Protein AF-A0A2B8A4L7-F1 (afdb_monomer_lite)

Secondary structure (DSSP, 8-state):
---HHHHHHHHHHHHHHHTTTSTT-S------SS---S----S---EEEE-S---SS-THHHHHHHHHHTS-SSSSSS----EEEE-HHHHHHHHHGGGGT--------STTS------------S-TT--HHHH--PPP-PPPS-------GGG--GGG--PPPPPP-PPPTTT---EEEEPTTS-EEEEE--

Foldseek 3Di:
DDDPVNVVVVVVVLVLQLCCQPPPRPDDDDDDPDAPPPDRQAQPAQEDEAADQPPDPPLPRVCVVVVSPPHDPDPDPDDGHRHYHYDPNVVVSVVVCVVVVDDDDDADDDPPGDPPPPPPDDDDPPDPVDDVVVVDDDDDDDDDPDDDDPPPPVPDDPVPDPDDDDDDDDDDQVRFDWDFDADPVGHTDDIDTD

Structure (mmCIF, N/CA/C/O backbone):
data_AF-A0A2B8A4L7-F1
#
_entry.id   AF-A0A2B8A4L7-F1
#
loop_
_atom_site.group_PDB
_atom_site.id
_atom_site.type_symbol
_atom_site.label_atom_id
_atom_site.label_alt_id
_atom_site.label_comp_id
_atom_site.label_asym_id
_atom_site.label_entity_id
_atom_site.label_seq_id
_atom_site.pdbx_PDB_ins_code
_atom_site.Cartn_x
_atom_site.Cartn_y
_atom_site.Cartn_z
_atom_site.occupancy
_atom_site.B_iso_or_equiv
_atom_site.auth_seq_id
_atom_site.auth_comp_id
_atom_site.auth_asym_id
_atom_site.auth_atom_id
_atom_site.pdbx_PDB_model_num
ATOM 1 N N . ALA A 1 1 ? -29.239 -0.470 19.148 1.00 40.22 1 ALA A N 1
ATOM 2 C CA . ALA A 1 1 ? -30.192 -0.912 18.114 1.00 40.22 1 ALA A CA 1
ATOM 3 C C . ALA A 1 1 ? -29.418 -1.764 17.119 1.00 40.22 1 ALA A C 1
ATOM 5 O O . ALA A 1 1 ? -28.466 -1.252 16.556 1.00 40.22 1 ALA A O 1
ATOM 6 N N . SER A 1 2 ? -29.715 -3.057 17.000 1.00 49.56 2 SER A N 1
ATOM 7 C CA . SER A 1 2 ? -29.093 -3.933 15.997 1.00 49.56 2 SER A CA 1
ATOM 8 C C . SER A 1 2 ? -30.228 -4.665 15.303 1.00 49.56 2 SER A C 1
ATOM 10 O O . SER A 1 2 ? -30.848 -5.560 15.878 1.00 49.56 2 SER A O 1
ATOM 12 N N . SER A 1 3 ? -30.581 -4.190 14.113 1.00 55.88 3 SER A N 1
ATOM 13 C CA . SER A 1 3 ? -31.493 -4.905 13.234 1.00 55.88 3 SER A CA 1
ATOM 14 C C . SER A 1 3 ? -30.739 -6.090 12.617 1.00 55.88 3 SER A C 1
ATOM 16 O O . SER A 1 3 ? -29.520 -6.044 12.452 1.00 55.88 3 SER A O 1
ATOM 18 N N . LYS A 1 4 ? -31.443 -7.172 12.253 1.00 61.00 4 LYS A N 1
ATOM 19 C CA . LYS A 1 4 ? -30.847 -8.315 11.524 1.00 61.00 4 LYS A CA 1
ATOM 20 C C . LYS A 1 4 ? -30.087 -7.881 10.261 1.00 61.00 4 LYS A C 1
ATOM 22 O O . LYS A 1 4 ? -29.104 -8.518 9.903 1.00 61.00 4 LYS A O 1
ATOM 27 N N . LYS A 1 5 ? -30.531 -6.785 9.640 1.00 59.59 5 LYS A N 1
ATOM 28 C CA . LYS A 1 5 ? -29.972 -6.214 8.414 1.00 59.59 5 LYS A CA 1
ATOM 29 C C . LYS A 1 5 ? -28.562 -5.656 8.630 1.00 59.59 5 LYS A C 1
ATOM 31 O O . LYS A 1 5 ? -27.667 -5.945 7.847 1.00 59.59 5 LYS A O 1
ATOM 36 N N . ASP A 1 6 ? -28.335 -5.001 9.769 1.00 74.38 6 ASP A N 1
ATOM 37 C CA . ASP A 1 6 ? -27.014 -4.479 10.145 1.00 74.38 6 ASP A CA 1
ATOM 38 C C . ASP A 1 6 ? -25.990 -5.611 10.334 1.00 74.38 6 ASP A C 1
ATOM 40 O O . ASP A 1 6 ? -24.797 -5.428 10.105 1.00 74.38 6 ASP A O 1
ATOM 44 N N . LYS A 1 7 ? -26.447 -6.801 10.752 1.00 76.00 7 LYS A N 1
ATOM 45 C CA . LYS A 1 7 ? -25.577 -7.964 10.962 1.00 76.00 7 LYS A CA 1
ATOM 46 C C . LYS A 1 7 ? -25.159 -8.624 9.645 1.00 76.00 7 LYS A C 1
ATOM 48 O O . LYS A 1 7 ? -23.991 -8.974 9.506 1.00 76.00 7 LYS A O 1
ATOM 53 N N . GLU A 1 8 ? -26.077 -8.761 8.690 1.00 79.69 8 GLU A N 1
ATOM 54 C CA . GLU A 1 8 ? -25.760 -9.276 7.348 1.00 79.69 8 GLU A CA 1
ATOM 55 C C . GLU A 1 8 ? -24.823 -8.329 6.589 1.00 79.69 8 GLU A C 1
ATOM 57 O O . GLU A 1 8 ? -23.845 -8.778 5.995 1.00 79.69 8 GLU A O 1
ATOM 62 N N . GLU A 1 9 ? -25.059 -7.016 6.673 1.00 81.00 9 GLU A N 1
ATOM 63 C CA . GLU A 1 9 ? -24.168 -6.008 6.087 1.00 81.00 9 GLU A CA 1
ATOM 64 C C . GLU A 1 9 ? -22.776 -6.036 6.736 1.00 81.00 9 GLU A C 1
ATOM 66 O O . GLU A 1 9 ? -21.764 -5.992 6.037 1.00 81.00 9 GLU A O 1
ATOM 71 N N . LEU A 1 10 ? -22.696 -6.195 8.063 1.00 77.75 10 LEU A N 1
ATOM 72 C CA . LEU A 1 10 ? -21.425 -6.365 8.773 1.00 77.75 10 LEU A CA 1
ATOM 73 C C . LEU A 1 10 ? -20.673 -7.632 8.353 1.00 77.75 10 LEU A C 1
ATOM 75 O O . LEU A 1 10 ? -19.451 -7.595 8.219 1.00 77.75 10 LEU A O 1
ATOM 79 N N . GLU A 1 11 ? -21.365 -8.754 8.161 1.00 79.06 11 GLU A N 1
ATOM 80 C CA . GLU A 1 11 ? -20.745 -9.998 7.693 1.00 79.06 11 GLU A CA 1
ATOM 81 C C . GLU A 1 11 ? -20.261 -9.885 6.241 1.00 79.06 11 GLU A C 1
ATOM 83 O O . GLU A 1 11 ? -19.165 -10.353 5.927 1.00 79.06 11 GLU A O 1
ATOM 88 N N . ALA A 1 12 ? -21.024 -9.216 5.373 1.00 82.25 12 ALA A N 1
ATOM 89 C CA . ALA A 1 12 ? -20.615 -8.940 3.999 1.00 82.25 12 ALA A CA 1
ATOM 90 C C . ALA A 1 12 ? -19.384 -8.022 3.946 1.00 82.25 12 ALA A C 1
ATOM 92 O O . ALA A 1 12 ? -18.432 -8.322 3.229 1.00 82.25 12 ALA A O 1
ATOM 93 N N . LEU A 1 13 ? -19.366 -6.952 4.748 1.00 80.81 13 LEU A N 1
ATOM 94 C CA . LEU A 1 13 ? -18.222 -6.047 4.850 1.00 80.81 13 LEU A CA 1
ATOM 95 C C . LEU A 1 13 ? -16.985 -6.757 5.396 1.00 80.81 13 LEU A C 1
ATOM 97 O O . LEU A 1 13 ? -15.904 -6.531 4.876 1.00 80.81 13 LEU A O 1
ATOM 101 N N . ARG A 1 14 ? -17.123 -7.650 6.384 1.00 77.69 14 ARG A N 1
ATOM 102 C CA . ARG A 1 14 ? -15.997 -8.459 6.884 1.00 77.69 14 ARG A CA 1
ATOM 103 C C . ARG A 1 14 ? -15.416 -9.360 5.802 1.00 77.69 14 ARG A C 1
ATOM 105 O O . ARG A 1 14 ? -14.210 -9.350 5.615 1.00 77.69 14 ARG A O 1
ATOM 112 N N . LYS A 1 15 ? -16.262 -10.069 5.047 1.00 80.62 15 LYS A N 1
ATOM 113 C CA . LYS A 1 15 ? -15.806 -10.914 3.931 1.00 80.62 15 LYS A CA 1
ATOM 114 C C . LYS A 1 15 ? -15.126 -10.103 2.833 1.00 80.62 15 LYS A C 1
ATOM 116 O O . LYS A 1 15 ? -14.033 -10.451 2.415 1.00 80.62 15 LYS A O 1
ATOM 121 N N . ALA A 1 16 ? -15.756 -9.015 2.393 1.00 81.88 16 ALA A N 1
ATOM 122 C CA . ALA A 1 16 ? -15.199 -8.127 1.372 1.00 81.88 16 ALA A CA 1
ATOM 123 C C . ALA A 1 16 ? -13.838 -7.575 1.788 1.00 81.88 16 ALA A C 1
ATOM 125 O O . ALA A 1 16 ? -12.943 -7.374 0.972 1.00 81.88 16 ALA A O 1
ATOM 126 N N . ALA A 1 17 ? -13.711 -7.329 3.081 1.00 77.94 17 ALA A N 1
ATOM 127 C CA . ALA A 1 17 ? -12.494 -6.868 3.650 1.00 77.94 17 ALA A CA 1
ATOM 128 C C . ALA A 1 17 ? -11.458 -8.046 3.644 1.00 77.94 17 ALA A C 1
ATOM 130 O O . ALA A 1 17 ? -10.383 -7.896 3.072 1.00 77.94 17 ALA A O 1
ATOM 131 N N . ASP A 1 18 ? -11.754 -9.232 4.184 1.00 78.62 18 ASP A N 1
ATOM 132 C CA . ASP A 1 18 ? -10.789 -10.353 4.225 1.00 78.62 18 ASP A CA 1
ATOM 133 C C . ASP A 1 18 ? -10.300 -10.770 2.819 1.00 78.62 18 ASP A C 1
ATOM 135 O O . ASP A 1 18 ? -9.195 -11.281 2.643 1.00 78.62 18 ASP A O 1
ATOM 139 N N . GLU A 1 19 ? -11.121 -10.537 1.795 1.00 81.62 19 GLU A N 1
ATOM 140 C CA . GLU A 1 19 ? -10.817 -10.826 0.394 1.00 81.62 19 GLU A CA 1
ATOM 141 C C . GLU A 1 19 ? -10.134 -9.676 -0.360 1.00 81.62 19 GLU A C 1
ATOM 143 O O . GLU A 1 19 ? -9.866 -9.818 -1.553 1.00 81.62 19 GLU A O 1
ATOM 148 N N . ILE A 1 20 ? -9.815 -8.558 0.301 1.00 82.12 20 ILE A N 1
ATOM 149 C CA . ILE A 1 20 ? -9.301 -7.354 -0.368 1.00 82.12 20 ILE A CA 1
ATOM 150 C C . ILE A 1 20 ? -7.958 -7.571 -1.078 1.00 82.12 20 ILE A C 1
ATOM 152 O O . ILE A 1 20 ? -7.679 -6.902 -2.068 1.00 82.12 20 ILE A O 1
ATOM 156 N N . ASP A 1 21 ? -7.157 -8.527 -0.603 1.00 76.12 21 ASP A N 1
ATOM 157 C CA . ASP A 1 21 ? -5.869 -8.899 -1.198 1.00 76.12 21 ASP A CA 1
ATOM 158 C C . ASP A 1 21 ? -6.016 -9.691 -2.512 1.00 76.12 21 ASP A C 1
ATOM 160 O O . ASP A 1 21 ? -5.028 -9.902 -3.214 1.00 76.12 21 ASP A O 1
ATOM 164 N N . LYS A 1 22 ? -7.220 -10.170 -2.854 1.00 81.25 22 LYS A N 1
ATOM 165 C CA . LYS A 1 22 ? -7.447 -10.951 -4.075 1.00 81.25 22 LYS A CA 1
ATOM 166 C C . LYS A 1 22 ? -7.539 -10.030 -5.294 1.00 81.25 22 LYS A C 1
ATOM 168 O O . LYS A 1 22 ? -8.205 -9.000 -5.249 1.00 81.25 22 LYS A O 1
ATOM 173 N N . ASP A 1 23 ? -6.997 -10.476 -6.429 1.00 76.56 23 ASP A N 1
ATOM 174 C CA . ASP A 1 23 ? -6.975 -9.710 -7.692 1.00 76.56 23 ASP A CA 1
ATOM 175 C C . ASP A 1 23 ? -8.361 -9.263 -8.197 1.00 76.56 23 ASP A C 1
ATOM 177 O O . ASP A 1 23 ? -8.469 -8.314 -8.971 1.00 76.56 23 ASP A O 1
ATOM 181 N N . HIS A 1 24 ? -9.434 -9.940 -7.776 1.00 79.44 24 HIS A N 1
ATOM 182 C CA . HIS A 1 24 ? -10.809 -9.623 -8.169 1.00 79.44 24 HIS A CA 1
ATOM 183 C C . HIS A 1 24 ? -11.536 -8.674 -7.205 1.00 79.44 24 HIS A C 1
ATOM 185 O O . HIS A 1 24 ? -12.711 -8.374 -7.428 1.00 79.44 24 HIS A O 1
ATOM 191 N N . SER A 1 25 ? -10.887 -8.221 -6.128 1.00 81.19 25 SER A N 1
ATOM 192 C CA . SER A 1 25 ? -11.504 -7.292 -5.183 1.00 81.19 25 SER A CA 1
ATOM 193 C C . SER A 1 25 ? -11.738 -5.924 -5.843 1.00 81.19 25 SER A C 1
ATOM 195 O O . SER A 1 25 ? -10.802 -5.322 -6.377 1.00 81.19 25 SER A O 1
ATOM 197 N N . PRO A 1 26 ? -12.963 -5.367 -5.783 1.00 84.50 26 PRO A N 1
ATOM 198 C CA . PRO A 1 26 ? -13.225 -4.010 -6.255 1.00 84.50 26 PRO A CA 1
ATOM 199 C C . PRO A 1 26 ? -12.719 -2.938 -5.273 1.00 84.50 26 PRO A C 1
ATOM 201 O O . PRO A 1 26 ? -12.671 -1.754 -5.618 1.00 84.50 26 PRO A O 1
ATOM 204 N N . TYR A 1 27 ? -12.359 -3.325 -4.046 1.00 84.00 27 TYR A N 1
ATOM 205 C CA . TYR A 1 27 ? -11.973 -2.412 -2.977 1.00 84.00 27 TYR A CA 1
ATOM 206 C C . TYR A 1 27 ? -10.454 -2.247 -2.919 1.00 84.00 27 TYR A C 1
ATOM 208 O O . TYR A 1 27 ? -9.715 -3.224 -2.918 1.00 84.00 27 TYR A O 1
ATOM 216 N N . LYS A 1 28 ? -9.993 -0.992 -2.843 1.00 81.94 28 LYS A N 1
ATOM 217 C CA . LYS A 1 28 ? -8.560 -0.631 -2.784 1.00 81.94 28 LYS A CA 1
ATOM 218 C C . LYS A 1 28 ? -8.163 0.123 -1.518 1.00 81.94 28 LYS A C 1
ATOM 220 O O . LYS A 1 28 ? -6.983 0.333 -1.269 1.00 81.94 28 LYS A O 1
ATOM 225 N N . ALA A 1 29 ? -9.145 0.589 -0.754 1.00 82.75 29 ALA A N 1
ATOM 226 C CA . ALA A 1 29 ? -8.930 1.390 0.438 1.00 82.75 29 ALA A CA 1
ATOM 227 C C . ALA A 1 29 ? -9.910 0.961 1.526 1.00 82.75 29 ALA A C 1
ATOM 229 O O . ALA A 1 29 ? -11.095 0.759 1.258 1.00 82.75 29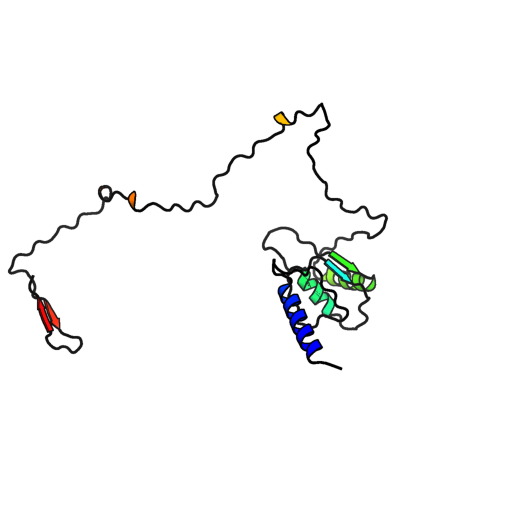 ALA A O 1
ATOM 230 N N . VAL A 1 30 ? -9.409 0.865 2.755 1.00 80.19 30 VAL A N 1
ATOM 231 C CA . VAL A 1 30 ? -10.208 0.581 3.947 1.00 80.19 30 VAL A CA 1
ATOM 232 C C . VAL A 1 30 ? -10.156 1.801 4.849 1.00 80.19 30 VAL A C 1
ATOM 234 O O . VAL A 1 30 ? -9.081 2.261 5.228 1.00 80.19 30 VAL A O 1
ATOM 237 N N . VAL A 1 31 ? -11.328 2.327 5.197 1.00 80.69 31 VAL A N 1
ATOM 238 C CA . VAL A 1 31 ? -11.459 3.438 6.141 1.00 80.69 31 VAL A CA 1
ATOM 239 C C . VAL A 1 31 ? -12.083 2.893 7.412 1.00 80.69 31 VAL A C 1
ATOM 241 O O . VAL A 1 31 ? -13.244 2.494 7.416 1.00 80.69 31 VAL A O 1
ATOM 244 N N . SER A 1 32 ? -11.313 2.887 8.498 1.00 71.12 32 SER A N 1
ATOM 245 C CA . SER A 1 32 ? -11.790 2.432 9.803 1.00 71.12 32 SER A CA 1
ATOM 246 C C . SER A 1 32 ? -11.774 3.586 10.800 1.00 71.12 32 SER A C 1
ATOM 248 O O . SER A 1 32 ? -10.720 4.136 11.109 1.00 71.12 32 SER A O 1
ATOM 250 N N . VAL A 1 33 ? -12.954 3.968 11.300 1.00 63.19 33 VAL A N 1
ATOM 251 C CA . VAL A 1 33 ? -13.134 5.074 12.271 1.00 63.19 33 VAL A CA 1
ATOM 252 C C . VAL A 1 33 ? -12.885 4.610 13.715 1.00 63.19 33 VAL A C 1
ATOM 254 O O . VAL A 1 33 ? -12.655 5.417 14.615 1.00 63.19 33 VAL A O 1
ATOM 257 N N . LEU A 1 34 ? -12.882 3.296 13.937 1.00 57.62 34 LEU A N 1
ATOM 258 C CA . LEU A 1 34 ? -12.528 2.637 15.189 1.00 57.62 34 LEU A CA 1
ATOM 259 C C . LEU A 1 34 ? -11.542 1.510 14.884 1.00 57.62 34 LEU A C 1
ATOM 261 O O . LEU A 1 34 ? -11.553 0.953 13.789 1.00 57.62 34 LEU A O 1
ATOM 265 N N . MET A 1 35 ? -10.667 1.220 15.844 1.00 53.66 35 MET A N 1
ATOM 266 C CA . MET A 1 35 ? -9.593 0.230 15.736 1.00 53.66 35 MET A CA 1
ATOM 267 C C . MET A 1 35 ? -10.082 -1.063 15.073 1.00 53.66 35 MET A C 1
ATOM 269 O O . MET A 1 35 ? -11.034 -1.679 15.560 1.00 53.66 35 MET A O 1
ATOM 273 N N . LEU A 1 36 ? -9.412 -1.486 13.996 1.00 54.31 36 LEU A N 1
ATOM 274 C CA . LEU A 1 36 ? -9.523 -2.854 13.497 1.00 54.31 36 LEU A CA 1
ATOM 275 C C . LEU A 1 36 ? -8.991 -3.757 14.615 1.00 54.31 36 LEU A C 1
ATOM 277 O O . LEU A 1 36 ? -7.784 -3.865 14.820 1.00 54.31 36 LEU A O 1
ATOM 281 N N . ARG A 1 37 ? -9.897 -4.311 15.427 1.00 50.69 37 ARG A N 1
ATOM 282 C CA . ARG A 1 37 ? -9.535 -5.300 16.447 1.00 50.69 37 ARG A CA 1
ATOM 283 C C . ARG A 1 37 ? -8.993 -6.549 15.747 1.00 50.69 37 ARG A C 1
ATOM 285 O O . ARG A 1 37 ? -9.334 -6.797 14.592 1.00 50.69 37 ARG A O 1
ATOM 292 N N . GLU A 1 38 ? -8.130 -7.280 16.451 1.00 49.25 38 GLU A N 1
ATOM 293 C CA . GLU A 1 38 ? -7.439 -8.494 15.993 1.00 49.25 38 GLU A CA 1
ATOM 294 C C . GLU A 1 38 ? -8.305 -9.351 15.055 1.00 49.25 38 GLU A C 1
ATOM 296 O O . GLU A 1 38 ? -9.377 -9.817 15.439 1.00 49.25 38 GLU A O 1
ATOM 301 N N . GLY A 1 39 ? -7.851 -9.521 13.809 1.00 52.62 39 GLY A N 1
ATOM 302 C CA . GLY A 1 39 ? -8.538 -10.342 12.804 1.00 52.62 39 GLY A CA 1
ATOM 303 C C . GLY A 1 39 ? -8.327 -9.913 11.351 1.00 52.62 39 GLY A C 1
ATOM 304 O O . GLY A 1 39 ? -8.582 -10.698 10.453 1.00 52.62 39 GLY A O 1
ATOM 305 N N . TRP A 1 40 ? -7.824 -8.701 11.113 1.00 67.31 40 TRP A N 1
ATOM 306 C CA . TRP A 1 40 ? -7.626 -8.152 9.768 1.00 67.31 40 TRP A CA 1
ATOM 307 C C . TRP A 1 40 ? -6.258 -8.502 9.159 1.00 67.31 40 TRP A C 1
ATOM 309 O O . TRP A 1 40 ? -5.336 -7.697 9.260 1.00 67.31 40 TRP A O 1
ATOM 319 N N . ASP A 1 41 ? -6.077 -9.687 8.566 1.00 66.50 41 ASP A N 1
ATOM 320 C CA . ASP A 1 41 ? -4.773 -10.135 8.038 1.00 66.50 41 ASP A CA 1
ATOM 321 C C . ASP A 1 41 ? -4.599 -9.948 6.530 1.00 66.50 41 ASP A C 1
ATOM 323 O O . ASP A 1 41 ? -4.755 -10.885 5.755 1.00 66.50 41 ASP A O 1
ATOM 327 N N . VAL A 1 42 ? -4.211 -8.734 6.136 1.00 70.06 42 VAL A N 1
ATOM 328 C CA . VAL A 1 42 ? -3.857 -8.394 4.750 1.00 70.06 42 VAL A CA 1
ATOM 329 C C . VAL A 1 42 ? -2.360 -8.141 4.610 1.00 70.06 42 VAL A C 1
ATOM 331 O O . VAL A 1 42 ? -1.718 -7.602 5.516 1.00 70.06 42 VAL A O 1
ATOM 334 N N . ARG A 1 43 ? -1.795 -8.553 3.477 1.00 68.75 43 ARG A N 1
ATOM 335 C CA . ARG A 1 43 ? -0.373 -8.404 3.137 1.00 68.75 43 ARG A CA 1
ATOM 336 C C . ARG A 1 43 ? -0.116 -7.180 2.260 1.00 68.75 43 ARG A C 1
ATOM 338 O O . ARG A 1 43 ? 0.995 -6.669 2.266 1.00 68.75 43 ARG A O 1
ATOM 345 N N . ASN A 1 44 ? -1.119 -6.694 1.526 1.00 74.38 44 ASN A N 1
ATOM 346 C CA . ASN A 1 44 ? -0.959 -5.630 0.534 1.00 74.38 44 ASN A CA 1
ATOM 347 C C . ASN A 1 44 ? -1.301 -4.237 1.097 1.00 74.38 44 ASN A C 1
ATOM 349 O O . ASN A 1 44 ? -2.200 -3.547 0.614 1.00 74.38 44 ASN A O 1
ATOM 353 N N . VAL A 1 45 ? -0.598 -3.810 2.151 1.00 77.69 45 VAL A N 1
ATOM 354 C CA . VAL A 1 45 ? -0.748 -2.445 2.687 1.00 77.69 45 VAL A CA 1
ATOM 355 C C . VAL A 1 45 ? 0.430 -1.596 2.239 1.00 77.69 45 VAL A C 1
ATOM 357 O O . VAL A 1 45 ? 1.544 -1.762 2.718 1.00 77.69 45 VAL A O 1
ATOM 360 N N . THR A 1 46 ? 0.170 -0.651 1.338 1.00 82.25 46 THR A N 1
ATOM 361 C CA . THR A 1 46 ? 1.197 0.235 0.760 1.00 82.25 46 THR A CA 1
ATOM 362 C C . THR A 1 46 ? 1.219 1.626 1.388 1.00 82.25 46 THR A C 1
ATOM 364 O O . THR A 1 46 ? 2.269 2.269 1.439 1.00 82.25 46 THR A O 1
ATOM 367 N N . ALA A 1 47 ? 0.074 2.095 1.890 1.00 84.19 47 ALA A N 1
ATOM 368 C CA . ALA A 1 47 ? -0.065 3.408 2.502 1.00 84.19 47 ALA A CA 1
ATOM 369 C C . ALA A 1 47 ? -0.950 3.356 3.753 1.00 84.19 47 ALA A C 1
ATOM 371 O O . ALA A 1 47 ? -2.048 2.801 3.727 1.00 84.19 47 ALA A O 1
ATOM 372 N N . ILE A 1 48 ? -0.489 3.981 4.837 1.00 82.56 48 ILE A N 1
ATOM 373 C CA . ILE A 1 48 ? -1.237 4.144 6.088 1.00 82.56 48 ILE A CA 1
ATOM 374 C C . ILE A 1 48 ? -1.442 5.635 6.330 1.00 82.56 48 ILE A C 1
ATOM 376 O O . ILE A 1 48 ? -0.477 6.396 6.409 1.00 82.56 48 ILE A O 1
ATOM 380 N N . VAL A 1 49 ? -2.705 6.045 6.475 1.00 82.88 49 VAL A N 1
ATOM 381 C CA . VAL A 1 49 ? -3.078 7.444 6.715 1.00 82.88 49 VAL A CA 1
ATOM 382 C C . VAL A 1 49 ? -3.730 7.590 8.091 1.00 82.88 49 VAL A C 1
ATOM 384 O O . VAL A 1 49 ? -4.902 7.275 8.290 1.00 82.88 49 VAL A O 1
ATOM 387 N N . GLY A 1 50 ? -2.966 8.099 9.052 1.00 78.56 50 GLY A N 1
ATOM 388 C CA . GLY A 1 50 ? -3.424 8.461 10.389 1.00 78.56 50 GLY A CA 1
ATOM 389 C C . GLY A 1 50 ? -4.121 9.822 10.396 1.00 78.56 50 GLY A C 1
ATOM 390 O O . GLY A 1 50 ? -3.496 10.841 10.680 1.00 78.56 50 GLY A O 1
ATOM 391 N N . LEU A 1 51 ? -5.426 9.845 10.103 1.00 74.94 51 LEU A N 1
ATOM 392 C CA . LEU A 1 51 ? -6.229 11.081 10.058 1.00 74.94 51 LEU A CA 1
ATOM 393 C C . LEU A 1 51 ? -6.581 11.660 11.440 1.00 74.94 51 LEU A C 1
ATOM 395 O O . LEU A 1 51 ? -6.972 12.822 11.538 1.00 74.94 51 LEU A O 1
ATOM 399 N N . ARG A 1 52 ? -6.474 10.869 12.512 1.00 68.19 52 ARG A N 1
ATOM 400 C CA . ARG A 1 52 ? -6.780 11.293 13.884 1.00 68.19 52 ARG A CA 1
ATOM 401 C C . ARG A 1 52 ? -5.627 10.902 14.812 1.00 68.19 52 ARG A C 1
ATOM 403 O O . ARG A 1 52 ? -5.140 9.779 14.692 1.00 68.19 52 ARG A O 1
ATOM 410 N N . PRO A 1 53 ? -5.215 11.772 15.755 1.00 59.53 53 PRO A N 1
ATOM 411 C CA . PRO A 1 53 ? -4.284 11.368 16.801 1.00 59.53 53 PRO A CA 1
ATOM 412 C C . PRO A 1 53 ? -4.897 10.223 17.618 1.00 59.53 53 PRO A C 1
ATOM 414 O O . PRO A 1 53 ? -6.049 10.303 18.053 1.00 59.53 53 PRO A O 1
ATOM 417 N N . PHE A 1 54 ? -4.142 9.140 17.799 1.00 60.12 54 PHE A N 1
ATOM 418 C CA . PHE A 1 54 ? -4.552 8.010 18.626 1.00 60.12 54 PHE A CA 1
ATOM 419 C C . PHE A 1 54 ? -4.623 8.472 20.088 1.00 60.12 54 PHE A C 1
ATOM 421 O O . PHE A 1 54 ? -3.612 8.559 20.768 1.00 60.12 54 PHE A O 1
ATOM 428 N N . GLY A 1 55 ? -5.821 8.823 20.559 1.00 52.53 55 GLY A N 1
ATOM 429 C CA . GLY A 1 55 ? -6.054 9.281 21.935 1.00 52.53 55 GLY A CA 1
ATOM 430 C C . GLY A 1 55 ? -6.276 8.156 22.950 1.00 52.53 55 GLY A C 1
ATOM 431 O O . GLY A 1 55 ? -6.664 8.434 24.076 1.00 52.53 55 GLY A O 1
ATOM 432 N N . ALA A 1 56 ? -6.110 6.894 22.548 1.00 50.38 56 ALA A N 1
ATOM 433 C CA . ALA A 1 56 ? -6.280 5.741 23.424 1.00 50.38 56 ALA A CA 1
ATOM 434 C C . ALA A 1 56 ? -4.905 5.221 23.860 1.00 50.38 56 ALA A C 1
ATOM 436 O O . ALA A 1 56 ? -4.053 4.981 23.007 1.00 50.38 56 ALA A O 1
ATOM 437 N N . ASP A 1 57 ? -4.724 4.983 25.163 1.00 49.22 57 ASP A N 1
ATOM 438 C CA . ASP A 1 57 ? -3.490 4.507 25.826 1.00 49.22 57 ASP A CA 1
ATOM 439 C C . ASP A 1 57 ? -2.927 3.164 25.302 1.00 49.22 57 ASP A C 1
ATOM 441 O O . ASP A 1 57 ? -1.911 2.654 25.777 1.00 49.22 57 ASP A O 1
ATOM 445 N N . SER A 1 58 ? -3.572 2.555 24.310 1.00 50.28 58 SER A N 1
ATOM 446 C CA . SER A 1 58 ? -3.187 1.283 23.716 1.00 50.28 58 SER A CA 1
ATOM 447 C C . SER A 1 58 ? -2.112 1.472 22.635 1.00 50.28 58 SER A C 1
ATOM 449 O O . SER A 1 58 ? -2.408 1.553 21.441 1.00 50.28 58 SER A O 1
ATOM 451 N N . LYS A 1 59 ? -0.845 1.491 23.058 1.00 53.31 59 LYS A N 1
ATOM 452 C CA . LYS A 1 59 ? 0.350 1.576 22.191 1.00 53.31 59 LYS A CA 1
ATOM 453 C C . LYS A 1 59 ? 0.583 0.356 21.277 1.00 53.31 59 LYS A C 1
ATOM 455 O O . LYS A 1 59 ? 1.411 0.430 20.384 1.00 53.31 59 LYS A O 1
ATOM 460 N N . ILE A 1 60 ? -0.148 -0.745 21.472 1.00 53.06 60 ILE A N 1
ATOM 461 C CA . ILE A 1 60 ? 0.106 -2.050 20.819 1.00 53.06 60 ILE A CA 1
ATOM 462 C C . ILE A 1 60 ? -0.515 -2.149 19.405 1.00 53.06 60 ILE A C 1
ATOM 464 O O . ILE A 1 60 ? -0.096 -2.946 18.573 1.00 53.06 60 ILE A O 1
ATOM 468 N N . LEU A 1 61 ? -1.521 -1.331 19.086 1.00 58.34 61 LEU A N 1
ATOM 469 C CA . LEU A 1 61 ? -2.302 -1.459 17.841 1.00 58.34 61 LEU A CA 1
ATOM 470 C C . LEU A 1 61 ? -1.691 -0.817 16.582 1.00 58.34 61 LEU A C 1
ATOM 472 O O . LEU A 1 61 ? -1.876 -1.373 15.493 1.00 58.34 61 LEU A O 1
ATOM 476 N N . PRO A 1 62 ? -0.990 0.330 16.658 1.00 63.09 62 PRO A N 1
ATOM 477 C CA . PRO A 1 62 ? -0.401 0.910 15.459 1.00 63.09 62 PRO A CA 1
ATOM 478 C C . PRO A 1 62 ? 0.799 0.088 14.968 1.00 63.09 62 PRO A C 1
ATOM 480 O O . PRO A 1 62 ? 0.958 -0.066 13.761 1.00 63.09 62 PRO A O 1
ATOM 483 N N . GLU A 1 63 ? 1.553 -0.538 15.877 1.00 70.81 63 GLU A N 1
ATOM 484 C CA . GLU A 1 63 ? 2.610 -1.507 15.552 1.00 70.81 63 GLU A CA 1
ATOM 485 C C . GLU A 1 63 ? 2.056 -2.690 14.748 1.00 70.81 63 GLU A C 1
ATOM 487 O O . GLU A 1 63 ? 2.573 -3.013 13.684 1.00 70.81 63 GLU A O 1
ATOM 492 N N . GLN A 1 64 ? 0.923 -3.259 15.170 1.00 70.06 64 GLN A N 1
ATOM 493 C CA . GLN A 1 64 ? 0.243 -4.327 14.425 1.00 70.06 64 GLN A CA 1
ATOM 494 C C . GLN A 1 64 ? -0.221 -3.877 13.033 1.00 70.06 64 GLN A C 1
ATOM 496 O O . GLN A 1 64 ? -0.211 -4.661 12.087 1.00 70.06 64 GLN A O 1
ATOM 501 N N . THR A 1 65 ? -0.625 -2.615 12.881 1.00 67.00 65 THR A N 1
ATOM 502 C CA . THR A 1 65 ? -1.057 -2.072 11.582 1.00 67.00 65 THR A CA 1
ATOM 503 C C . THR A 1 65 ? 0.138 -1.857 10.650 1.00 67.00 65 THR A C 1
ATOM 505 O O . THR A 1 65 ? 0.066 -2.186 9.468 1.00 67.00 65 THR A O 1
ATOM 508 N N . ILE A 1 66 ? 1.256 -1.366 11.187 1.00 73.69 66 ILE A N 1
ATOM 509 C CA . ILE A 1 66 ? 2.512 -1.176 10.452 1.00 73.69 66 ILE A CA 1
ATOM 510 C C . ILE A 1 66 ? 3.124 -2.531 10.082 1.00 73.69 66 ILE A C 1
ATOM 512 O O . ILE A 1 66 ? 3.499 -2.738 8.932 1.00 73.69 66 ILE A O 1
ATOM 516 N N . GLY A 1 67 ? 3.137 -3.491 11.008 1.00 73.50 67 GLY A N 1
ATOM 517 C CA . GLY A 1 67 ? 3.646 -4.845 10.790 1.00 73.50 67 GLY A CA 1
ATOM 518 C C . GLY A 1 67 ? 2.920 -5.606 9.676 1.00 73.50 67 GLY A C 1
ATOM 519 O O . GLY A 1 67 ? 3.521 -6.468 9.042 1.00 73.50 67 GLY A O 1
ATOM 520 N N . ARG A 1 68 ? 1.660 -5.263 9.373 1.00 74.06 68 ARG A N 1
ATOM 521 C CA . ARG A 1 68 ? 0.941 -5.786 8.196 1.00 74.06 68 ARG A CA 1
ATOM 522 C C . ARG A 1 68 ? 1.482 -5.211 6.887 1.00 74.06 68 ARG A C 1
ATOM 524 O O . ARG A 1 68 ? 1.666 -5.966 5.941 1.00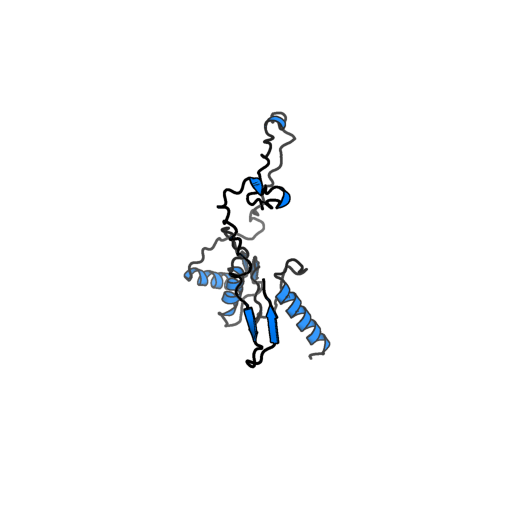 74.06 68 ARG A O 1
ATOM 531 N N . GLY A 1 69 ? 1.798 -3.916 6.854 1.00 72.69 69 GLY A N 1
ATOM 532 C CA . GLY A 1 69 ? 2.383 -3.248 5.684 1.00 72.69 69 GLY A CA 1
ATOM 533 C C . GLY A 1 69 ? 3.883 -3.465 5.484 1.00 72.69 69 GLY A C 1
ATOM 534 O O . GLY A 1 69 ? 4.400 -3.148 4.420 1.00 72.69 69 GLY A O 1
ATOM 535 N N . LEU A 1 70 ? 4.591 -4.010 6.478 1.00 73.88 70 LEU A N 1
ATOM 536 C CA . LEU A 1 70 ? 6.003 -4.399 6.350 1.00 73.88 70 LEU A CA 1
ATOM 537 C C . LEU A 1 70 ? 6.199 -5.818 5.795 1.00 73.88 70 LEU A C 1
ATOM 539 O O . LEU A 1 70 ? 7.329 -6.218 5.506 1.00 73.88 70 LEU A O 1
ATOM 543 N N . ARG A 1 71 ? 5.129 -6.608 5.654 1.00 77.12 71 ARG A N 1
ATOM 544 C CA . ARG A 1 71 ? 5.224 -7.930 5.029 1.00 77.12 71 ARG A CA 1
ATOM 545 C C . ARG A 1 71 ? 5.444 -7.764 3.533 1.00 77.12 71 ARG A C 1
ATOM 547 O O . ARG A 1 71 ? 4.701 -7.040 2.884 1.00 77.12 71 ARG A O 1
ATOM 554 N N . LYS A 1 72 ? 6.417 -8.499 2.991 1.00 73.94 72 LYS A N 1
ATOM 555 C CA . LYS A 1 72 ? 6.671 -8.506 1.549 1.00 73.94 72 LYS A CA 1
ATOM 556 C C . LYS A 1 72 ? 5.431 -8.981 0.792 1.00 73.94 72 LYS A C 1
ATOM 558 O O . LYS A 1 72 ? 4.944 -10.088 1.044 1.00 73.94 72 LYS A O 1
ATOM 563 N N . MET A 1 73 ? 4.959 -8.166 -0.145 1.00 71.81 73 MET A N 1
ATOM 564 C CA . MET A 1 73 ? 3.863 -8.517 -1.049 1.00 71.81 73 MET A CA 1
ATOM 565 C C . MET A 1 73 ? 4.312 -9.563 -2.064 1.00 71.81 73 MET A C 1
ATOM 567 O O . MET A 1 73 ? 3.586 -10.520 -2.338 1.00 71.81 73 MET A O 1
ATOM 571 N N . PHE A 1 74 ? 5.535 -9.421 -2.576 1.00 70.94 74 PHE A N 1
ATOM 572 C CA . PHE A 1 74 ? 6.112 -10.352 -3.534 1.00 70.94 74 PHE A CA 1
ATOM 573 C C . PHE A 1 74 ? 7.392 -10.981 -2.985 1.00 70.94 74 PHE A C 1
ATOM 575 O O . PHE A 1 74 ? 8.200 -10.338 -2.322 1.00 70.94 74 PHE A O 1
ATOM 582 N N . SER A 1 75 ? 7.645 -12.246 -3.326 1.00 72.38 75 SER A N 1
ATOM 583 C CA . SER A 1 75 ? 8.922 -12.917 -3.023 1.00 72.38 75 SER A CA 1
ATOM 584 C C . SER A 1 75 ? 10.095 -12.409 -3.876 1.00 72.38 75 SER A C 1
ATOM 586 O O . SER A 1 75 ? 11.134 -13.061 -3.947 1.00 72.38 75 SER A O 1
ATOM 588 N N . LEU A 1 76 ? 9.922 -11.276 -4.559 1.00 75.50 76 LEU A N 1
ATOM 589 C CA . LEU A 1 76 ? 10.947 -10.645 -5.375 1.00 75.50 76 LEU A CA 1
ATOM 590 C C . LEU A 1 76 ? 11.936 -9.898 -4.478 1.00 75.50 76 LEU A C 1
ATOM 592 O O . LEU A 1 76 ? 11.577 -9.351 -3.434 1.00 75.50 76 LEU A O 1
ATOM 596 N N . ASP A 1 77 ? 13.191 -9.848 -4.911 1.00 75.38 77 ASP A N 1
ATOM 597 C CA . ASP A 1 77 ? 14.250 -9.113 -4.218 1.00 75.38 77 ASP A CA 1
ATOM 598 C C . ASP A 1 77 ? 14.234 -7.625 -4.602 1.00 75.38 77 ASP A C 1
ATOM 600 O O . ASP A 1 77 ? 15.213 -7.060 -5.079 1.00 75.38 77 ASP A O 1
ATOM 604 N N . MET A 1 78 ? 13.061 -7.001 -4.475 1.00 75.88 78 MET A N 1
ATOM 605 C CA . MET A 1 78 ? 12.867 -5.575 -4.721 1.00 75.88 78 MET A CA 1
ATOM 606 C C . MET A 1 78 ? 12.576 -4.864 -3.398 1.00 75.88 78 MET A C 1
ATOM 608 O O . MET A 1 78 ? 11.824 -5.390 -2.574 1.00 75.88 78 MET A O 1
ATOM 612 N N . PRO A 1 79 ? 13.144 -3.666 -3.171 1.00 72.06 79 PRO A N 1
ATOM 613 C CA . PRO A 1 79 ? 12.853 -2.896 -1.972 1.00 72.06 79 PRO A CA 1
ATOM 614 C C . PRO A 1 79 ? 11.415 -2.364 -2.028 1.00 72.06 79 PRO A C 1
ATOM 616 O O . PRO A 1 79 ? 11.099 -1.470 -2.816 1.00 72.06 79 PRO A O 1
ATOM 619 N N . GLU A 1 80 ? 10.546 -2.906 -1.179 1.00 76.12 80 GLU A N 1
ATOM 620 C CA . GLU A 1 80 ? 9.184 -2.409 -0.973 1.00 76.12 80 GLU A CA 1
ATOM 621 C C . GLU A 1 80 ? 9.193 -1.256 0.043 1.00 76.12 80 GLU A C 1
ATOM 623 O O . GLU A 1 80 ? 9.999 -1.230 0.975 1.00 76.12 80 GLU A O 1
ATOM 628 N N . LYS A 1 81 ? 8.318 -0.264 -0.155 1.00 79.81 81 LYS A N 1
ATOM 629 C CA . LYS A 1 81 ? 8.218 0.912 0.718 1.00 79.81 81 LYS A CA 1
ATOM 630 C C . LYS A 1 81 ? 6.796 1.063 1.236 1.00 79.81 81 LYS A C 1
ATOM 632 O O . LYS A 1 81 ? 5.867 1.153 0.439 1.00 79.81 81 LYS A O 1
ATOM 637 N N . LEU A 1 82 ? 6.662 1.173 2.553 1.00 82.12 82 LEU A N 1
ATOM 638 C CA . LEU A 1 82 ? 5.421 1.540 3.225 1.00 82.12 82 LEU A CA 1
ATOM 639 C C . LEU A 1 82 ? 5.385 3.058 3.421 1.00 82.12 82 LEU A C 1
ATOM 641 O O . LEU A 1 82 ? 6.279 3.632 4.045 1.00 82.12 82 LEU A O 1
ATOM 645 N N . VAL A 1 83 ? 4.356 3.717 2.893 1.00 84.75 83 VAL A N 1
ATOM 646 C CA . VAL A 1 83 ? 4.171 5.162 3.062 1.00 84.75 83 VAL A CA 1
ATOM 647 C C . VAL A 1 83 ? 3.298 5.416 4.282 1.00 84.75 83 VAL A C 1
ATOM 649 O O . VAL A 1 83 ? 2.157 4.963 4.347 1.00 84.75 83 VAL A O 1
ATOM 652 N N . VAL A 1 84 ? 3.817 6.173 5.243 1.00 82.00 84 VAL A N 1
ATOM 653 C CA . VAL A 1 84 ? 3.085 6.529 6.460 1.00 82.00 84 VAL A CA 1
ATOM 654 C C . VAL A 1 84 ? 2.838 8.032 6.473 1.00 82.00 84 VAL A C 1
ATOM 656 O O . VAL A 1 84 ? 3.771 8.825 6.386 1.00 82.00 84 VAL A O 1
ATOM 659 N N . VAL A 1 85 ? 1.569 8.420 6.571 1.00 83.94 85 VAL A N 1
ATOM 660 C CA . VAL A 1 85 ? 1.125 9.817 6.625 1.00 83.94 85 VAL A CA 1
ATOM 661 C C . VAL A 1 85 ? 0.266 9.995 7.863 1.00 83.94 85 VAL A C 1
ATOM 663 O O . VAL A 1 85 ? -0.639 9.203 8.100 1.00 83.94 85 VAL A O 1
ATOM 666 N N . GLY A 1 86 ? 0.488 11.040 8.652 1.00 79.88 86 GLY A N 1
ATOM 667 C CA . GLY A 1 86 ? -0.404 11.330 9.768 1.00 79.88 86 GLY A CA 1
ATOM 668 C C . GLY A 1 86 ? -0.021 12.565 10.561 1.00 79.88 86 GLY A C 1
ATOM 669 O O . GLY A 1 86 ? 0.788 13.383 10.125 1.00 79.88 86 GLY A O 1
ATOM 670 N N . THR A 1 87 ? -0.653 12.710 11.722 1.00 80.75 87 THR A N 1
ATOM 671 C CA . THR A 1 87 ? -0.416 13.827 12.640 1.00 80.75 87 THR A CA 1
ATOM 672 C C . THR A 1 87 ? 0.950 13.717 13.334 1.00 80.75 87 THR A C 1
ATOM 674 O O . THR A 1 87 ? 1.490 12.614 13.433 1.00 80.75 87 THR A O 1
ATOM 677 N N . PRO A 1 88 ? 1.502 14.822 13.878 1.00 80.31 88 PRO A N 1
ATOM 678 C CA . PRO A 1 88 ? 2.788 14.800 14.581 1.00 80.31 88 PRO A CA 1
ATOM 679 C C . PRO A 1 88 ? 2.874 13.731 15.679 1.00 80.31 88 PRO A C 1
ATOM 681 O O . PRO A 1 88 ? 3.822 12.959 15.701 1.00 80.31 88 PRO A O 1
ATOM 684 N N . SER A 1 89 ? 1.831 13.580 16.503 1.00 75.75 89 SER A N 1
ATOM 685 C CA . SER A 1 89 ? 1.791 12.558 17.562 1.00 75.75 89 SER A CA 1
ATOM 686 C C . SER A 1 89 ? 1.846 11.119 17.035 1.00 75.75 89 SER A C 1
ATOM 688 O O . SER A 1 89 ? 2.314 10.219 17.725 1.00 75.75 89 SER A O 1
ATOM 690 N N . PHE A 1 90 ? 1.350 10.875 15.819 1.00 75.56 90 PHE A N 1
ATOM 691 C CA . PHE A 1 90 ? 1.467 9.566 15.179 1.00 75.56 90 PHE A CA 1
ATOM 692 C C . PHE A 1 90 ? 2.868 9.344 14.603 1.00 75.56 90 PHE A C 1
ATOM 694 O O . PHE A 1 90 ? 3.394 8.239 14.695 1.00 75.56 90 PHE A O 1
ATOM 701 N N . LEU A 1 91 ? 3.491 10.390 14.056 1.00 78.00 91 LEU A N 1
ATOM 702 C CA . LEU A 1 91 ? 4.871 10.323 13.580 1.00 78.00 91 LEU A CA 1
ATOM 703 C C . LEU A 1 91 ? 5.849 10.065 14.730 1.00 78.00 91 LEU A C 1
ATOM 705 O O . LEU A 1 91 ? 6.700 9.200 14.585 1.00 78.00 91 LEU A O 1
ATOM 709 N N . GLU A 1 92 ? 5.675 10.709 15.886 1.00 79.19 92 GLU A N 1
ATOM 710 C CA . GLU A 1 92 ? 6.477 10.443 17.094 1.00 79.19 92 GLU A CA 1
ATOM 711 C C . GLU A 1 92 ? 6.405 8.966 17.521 1.00 79.19 92 GLU A C 1
ATOM 713 O O . GLU A 1 92 ? 7.410 8.361 17.898 1.00 79.19 92 GLU A O 1
ATOM 718 N N . PHE A 1 93 ? 5.224 8.346 17.411 1.00 75.56 93 PHE A N 1
ATOM 719 C CA . PHE A 1 93 ? 5.073 6.910 17.645 1.00 75.56 93 PHE A CA 1
ATOM 720 C C . PHE A 1 93 ? 5.861 6.079 16.621 1.00 75.56 93 PHE A C 1
ATOM 722 O O . PHE A 1 93 ? 6.593 5.170 17.006 1.00 75.56 93 PHE A O 1
ATOM 729 N N . VAL A 1 94 ? 5.747 6.390 15.328 1.00 76.06 94 VAL A N 1
ATOM 730 C CA . VAL A 1 94 ? 6.488 5.687 14.265 1.00 76.06 94 VAL A CA 1
ATOM 731 C C . VAL A 1 94 ? 7.999 5.857 14.450 1.00 76.06 94 VAL A C 1
ATOM 733 O O . VAL A 1 94 ? 8.754 4.911 14.255 1.00 76.06 94 VAL A O 1
ATOM 736 N N . GLU A 1 95 ? 8.448 7.026 14.901 1.00 78.06 95 GLU A N 1
ATOM 737 C CA . GLU A 1 95 ? 9.853 7.284 15.210 1.00 78.06 95 GLU A CA 1
ATOM 738 C C . GLU A 1 95 ? 10.362 6.449 16.386 1.00 78.06 95 GLU A C 1
ATOM 740 O O . GLU A 1 95 ? 11.519 6.031 16.370 1.00 78.06 95 GLU A O 1
ATOM 745 N N . SER A 1 96 ? 9.512 6.121 17.364 1.00 75.56 96 SER A N 1
ATOM 746 C CA . SER A 1 96 ? 9.895 5.206 18.448 1.00 75.56 96 SER A CA 1
ATOM 747 C C . SER A 1 96 ? 10.240 3.792 17.946 1.00 75.56 96 SER A C 1
ATOM 749 O O . SER A 1 96 ? 11.153 3.160 18.488 1.00 75.56 96 SER A O 1
ATOM 751 N N . LEU A 1 97 ? 9.620 3.347 16.842 1.00 72.12 97 LEU A N 1
ATOM 752 C CA . LEU A 1 97 ? 9.904 2.057 16.191 1.00 72.12 97 LEU A CA 1
ATOM 753 C C . LEU A 1 97 ? 11.264 2.029 15.476 1.00 72.12 97 LEU A C 1
ATOM 755 O O . LEU A 1 97 ? 11.760 0.961 15.126 1.00 72.12 97 LEU A O 1
ATOM 759 N N . LYS A 1 98 ? 11.927 3.179 15.288 1.00 70.12 98 LYS A N 1
ATOM 760 C CA . LYS A 1 98 ? 13.279 3.247 14.698 1.00 70.12 98 LYS A CA 1
ATOM 761 C C . LYS A 1 98 ? 14.294 2.400 15.464 1.00 70.12 98 LYS A C 1
ATOM 763 O O . LYS A 1 98 ? 15.255 1.900 14.882 1.00 70.12 98 LYS A O 1
ATOM 768 N N . THR A 1 99 ? 14.058 2.225 16.762 1.00 65.19 99 THR A N 1
ATOM 769 C CA . THR A 1 99 ? 14.887 1.422 17.668 1.00 65.19 99 THR A CA 1
ATOM 770 C C . THR A 1 99 ? 14.966 -0.053 17.246 1.00 65.19 99 THR A C 1
ATOM 772 O O . THR A 1 99 ? 15.920 -0.737 17.600 1.00 65.19 99 THR A O 1
ATOM 775 N N . GLU A 1 100 ? 14.018 -0.533 16.436 1.00 68.88 100 GLU A N 1
ATOM 776 C CA . GLU A 1 100 ? 13.915 -1.927 15.982 1.00 68.88 100 GLU A CA 1
ATOM 777 C C . GLU A 1 100 ? 14.606 -2.189 14.629 1.00 68.88 100 GLU A C 1
ATOM 779 O O . GLU A 1 100 ? 14.466 -3.264 14.050 1.00 68.88 100 GLU A O 1
ATOM 784 N N . GLY A 1 101 ? 15.393 -1.228 14.124 1.00 65.75 101 GLY A N 1
ATOM 785 C CA . GLY A 1 101 ? 16.227 -1.412 12.929 1.00 65.75 101 GLY A CA 1
ATOM 786 C C . GLY A 1 101 ? 15.549 -1.060 11.601 1.00 65.75 101 GLY A C 1
ATOM 787 O O . GLY A 1 101 ? 15.992 -1.517 10.550 1.00 65.75 101 GLY A O 1
ATOM 788 N N . VAL A 1 102 ? 14.491 -0.243 11.629 1.00 71.06 102 VAL A N 1
ATOM 789 C CA . VAL A 1 102 ? 13.804 0.247 10.423 1.00 71.06 102 VAL A CA 1
ATOM 790 C C . VAL A 1 102 ? 14.445 1.551 9.928 1.00 71.06 102 VAL A C 1
ATOM 792 O O . VAL A 1 102 ? 14.618 2.505 10.689 1.00 71.06 102 VAL A O 1
ATOM 795 N N . GLU A 1 103 ? 14.773 1.620 8.635 1.00 71.50 103 GLU A N 1
ATOM 796 C CA . GLU A 1 103 ? 15.237 2.853 7.991 1.00 71.50 103 GLU A CA 1
ATOM 797 C C . GLU A 1 103 ? 14.060 3.727 7.540 1.00 71.50 103 GLU A C 1
ATOM 799 O O . GLU A 1 103 ? 13.195 3.293 6.777 1.00 71.50 103 GLU A O 1
ATOM 804 N N . PHE A 1 104 ? 14.057 4.996 7.956 1.00 77.25 104 PHE A N 1
ATOM 805 C CA . PHE A 1 104 ? 13.026 5.961 7.573 1.00 77.25 104 PHE A CA 1
ATOM 806 C C . PHE A 1 104 ? 13.524 6.950 6.520 1.00 77.25 104 PHE A C 1
ATOM 808 O O . PHE A 1 104 ? 14.614 7.512 6.627 1.00 77.25 104 PHE A O 1
ATOM 815 N N . GLN A 1 105 ? 12.676 7.210 5.523 1.00 76.81 105 GLN A N 1
ATOM 816 C CA . GLN A 1 105 ? 12.848 8.290 4.551 1.00 76.81 105 GLN A CA 1
ATOM 817 C C . GLN A 1 105 ? 11.745 9.323 4.771 1.00 76.81 105 GLN A C 1
ATOM 819 O O . GLN A 1 105 ? 10.563 9.004 4.669 1.00 76.81 105 GLN A O 1
ATOM 824 N N . TYR A 1 106 ? 12.129 10.569 5.041 1.00 79.19 106 TYR A N 1
ATOM 825 C CA . TYR A 1 106 ? 11.185 11.667 5.228 1.00 79.19 106 TYR A CA 1
ATOM 826 C C . TYR A 1 106 ? 10.942 12.373 3.897 1.00 79.19 106 TYR A C 1
ATOM 828 O O . TYR A 1 106 ? 11.885 12.713 3.183 1.00 79.19 106 TYR A O 1
ATOM 836 N N . SER A 1 107 ? 9.672 12.593 3.561 1.00 74.00 107 SER A N 1
ATOM 837 C CA . SER A 1 107 ? 9.272 13.362 2.381 1.00 74.00 107 SER A CA 1
ATOM 838 C C . SER A 1 107 ? 8.415 14.549 2.819 1.00 74.00 107 SER A C 1
ATOM 840 O O . SER A 1 107 ? 7.432 14.337 3.531 1.00 74.00 107 SER A O 1
ATOM 842 N N . PRO A 1 108 ? 8.758 15.792 2.431 1.00 74.12 108 PRO A N 1
ATOM 843 C CA . PRO A 1 108 ? 7.925 16.945 2.739 1.00 74.12 108 PRO A CA 1
ATOM 844 C C . PRO A 1 108 ? 6.582 16.827 2.011 1.00 74.12 108 PRO A C 1
ATOM 846 O O . PRO A 1 108 ? 6.531 16.438 0.846 1.00 74.12 108 PRO A O 1
ATOM 849 N N . MET A 1 109 ? 5.501 17.190 2.698 1.00 67.38 109 MET A N 1
ATOM 850 C CA . MET A 1 109 ? 4.139 17.214 2.165 1.00 67.38 109 MET A CA 1
ATOM 851 C C . MET A 1 109 ? 3.681 18.672 2.091 1.00 67.38 109 MET A C 1
ATOM 853 O O . MET A 1 109 ? 3.650 19.355 3.113 1.00 67.38 109 MET A O 1
ATOM 857 N N . GLY A 1 110 ? 3.339 19.176 0.905 1.00 68.25 110 GLY A N 1
ATOM 858 C CA . GLY A 1 110 ? 2.848 20.548 0.768 1.00 68.25 110 GLY A CA 1
ATOM 859 C C . GLY A 1 110 ? 2.855 21.061 -0.665 1.00 68.25 110 GLY A C 1
ATOM 860 O O . GLY A 1 110 ? 3.327 20.396 -1.580 1.00 68.25 110 GLY A O 1
ATOM 861 N N . LYS A 1 111 ? 2.342 22.278 -0.862 1.00 63.56 111 LYS A N 1
ATOM 862 C CA . LYS A 1 111 ? 2.252 22.909 -2.190 1.00 63.56 111 LYS A CA 1
ATOM 863 C C . LYS A 1 111 ? 3.626 23.107 -2.854 1.00 63.56 111 LYS A C 1
ATOM 865 O O . LYS A 1 111 ? 3.707 23.089 -4.076 1.00 63.56 111 LYS A O 1
ATOM 870 N N . ASP A 1 112 ? 4.680 23.208 -2.042 1.00 62.28 112 ASP A N 1
ATOM 871 C CA . ASP A 1 112 ? 6.072 23.366 -2.480 1.00 62.28 112 ASP A CA 1
ATOM 872 C C . ASP A 1 112 ? 6.851 22.040 -2.560 1.00 62.28 112 ASP A C 1
ATOM 874 O O . ASP A 1 112 ? 8.012 22.023 -2.976 1.00 62.28 112 ASP A O 1
ATOM 878 N N . SER A 1 113 ? 6.247 20.903 -2.183 1.00 67.00 113 SER A N 1
ATOM 879 C CA . SER A 1 113 ? 6.900 19.606 -2.368 1.00 67.00 113 SER A CA 1
ATOM 880 C C . SER A 1 113 ? 6.867 19.247 -3.849 1.00 67.00 113 SER A C 1
ATOM 882 O O . SER A 1 113 ? 5.794 19.025 -4.416 1.00 67.00 113 SER A O 1
ATOM 884 N N . LYS A 1 114 ? 8.039 19.166 -4.487 1.00 60.69 114 LYS A N 1
ATOM 885 C CA . LYS A 1 114 ? 8.139 18.607 -5.836 1.00 60.69 114 LYS A CA 1
ATOM 886 C C . LYS A 1 114 ? 7.718 17.144 -5.761 1.00 60.69 114 LYS A C 1
ATOM 888 O O . LYS A 1 114 ? 8.425 16.326 -5.173 1.00 60.69 114 LYS A O 1
ATOM 893 N N . GLY A 1 115 ? 6.555 16.822 -6.324 1.00 59.28 115 GLY A N 1
ATOM 894 C CA . GLY A 1 115 ? 6.149 15.435 -6.498 1.00 59.28 115 GLY A CA 1
ATOM 895 C C . GLY A 1 115 ? 7.253 14.677 -7.231 1.00 59.28 115 GLY A C 1
ATOM 896 O O . GLY A 1 115 ? 7.904 15.226 -8.123 1.00 59.28 115 GLY A O 1
ATOM 897 N N . LYS A 1 116 ? 7.478 13.414 -6.861 1.00 61.44 116 LYS A N 1
ATOM 898 C CA . LYS A 1 116 ? 8.265 12.493 -7.684 1.00 61.44 116 LYS A CA 1
ATOM 899 C C . LYS A 1 116 ? 7.447 12.224 -8.947 1.00 61.44 116 LYS A C 1
ATOM 901 O O . LYS A 1 116 ? 6.703 11.254 -9.013 1.00 61.44 116 LYS A O 1
ATOM 906 N N . SER A 1 117 ? 7.494 13.138 -9.912 1.00 56.31 117 SER A N 1
ATOM 907 C CA . SER A 1 117 ? 6.906 12.895 -11.220 1.00 56.31 117 SE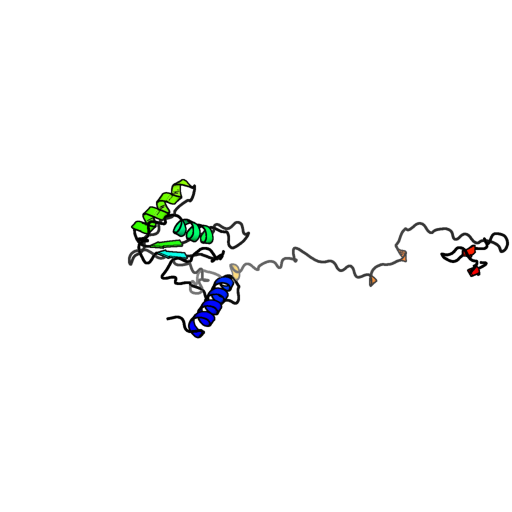R A CA 1
ATOM 908 C C . SER A 1 117 ? 7.674 11.739 -11.838 1.00 56.31 117 SER A C 1
ATOM 910 O O . SER A 1 117 ? 8.905 11.791 -11.923 1.00 56.31 117 SER A O 1
ATOM 912 N N . THR A 1 118 ? 6.965 10.685 -12.229 1.00 58.72 118 THR A N 1
ATOM 913 C CA . THR A 1 118 ? 7.551 9.624 -13.042 1.00 58.72 118 THR A CA 1
ATOM 914 C C . THR A 1 118 ? 8.185 10.276 -14.261 1.00 58.72 118 THR A C 1
ATOM 916 O O . THR A 1 118 ? 7.537 11.074 -14.938 1.00 58.72 118 THR A O 1
ATOM 919 N N . ILE A 1 119 ? 9.458 9.982 -14.514 1.00 73.31 119 ILE A N 1
ATOM 920 C CA . ILE A 1 119 ? 10.104 10.423 -15.744 1.00 73.31 119 ILE A CA 1
ATOM 921 C C . ILE A 1 119 ? 9.444 9.620 -16.859 1.00 73.31 119 ILE A C 1
ATOM 923 O O . ILE A 1 119 ? 9.660 8.414 -16.968 1.00 73.31 119 ILE A O 1
ATOM 927 N N . ILE A 1 120 ? 8.582 10.273 -17.630 1.00 73.81 120 ILE A N 1
ATOM 928 C CA . ILE A 1 120 ? 8.022 9.681 -18.837 1.00 73.81 120 ILE A CA 1
ATOM 929 C C . ILE A 1 120 ? 9.122 9.798 -19.888 1.00 73.81 120 ILE A C 1
ATOM 931 O O . ILE A 1 120 ? 9.488 10.899 -20.296 1.00 73.81 120 ILE A O 1
ATOM 935 N N . VAL A 1 121 ? 9.718 8.663 -20.244 1.00 78.00 121 VAL A N 1
ATOM 936 C CA . VAL A 1 121 ? 10.699 8.594 -21.325 1.00 78.00 121 VAL A CA 1
ATOM 937 C C . VAL A 1 121 ? 9.920 8.329 -22.604 1.00 78.00 121 VAL A C 1
ATOM 939 O O . VAL A 1 121 ? 9.433 7.220 -22.814 1.00 78.00 121 VAL A O 1
ATOM 942 N N . GLU A 1 122 ? 9.771 9.358 -23.430 1.00 79.75 122 GLU A N 1
ATOM 943 C CA . GLU A 1 122 ? 9.158 9.254 -24.753 1.00 79.75 122 GLU A CA 1
ATOM 944 C C . GLU A 1 122 ? 10.229 9.346 -25.839 1.00 79.75 122 GLU A C 1
ATOM 946 O O . GLU A 1 122 ? 11.289 9.949 -25.651 1.00 79.75 122 GLU A O 1
ATOM 951 N N . VAL A 1 123 ? 9.950 8.729 -26.986 1.00 79.69 123 VAL A N 1
ATOM 952 C CA . VAL A 1 123 ? 10.800 8.869 -28.169 1.00 79.69 123 VAL A CA 1
ATOM 953 C C . VAL A 1 123 ? 10.620 10.282 -28.715 1.00 79.69 123 VAL A C 1
ATOM 955 O O . VAL A 1 123 ? 9.517 10.673 -29.090 1.00 79.69 123 VAL A O 1
ATOM 958 N N . ASP A 1 124 ? 11.714 11.035 -28.756 1.00 79.25 124 ASP A N 1
ATOM 959 C CA . ASP A 1 124 ? 11.763 12.396 -29.286 1.00 79.25 124 ASP A CA 1
ATOM 960 C C . ASP A 1 124 ? 11.653 12.371 -30.818 1.00 79.25 124 ASP A C 1
ATOM 962 O O . ASP A 1 124 ? 12.636 12.114 -31.513 1.00 79.25 124 ASP A O 1
ATOM 966 N N . LYS A 1 125 ? 10.434 12.585 -31.328 1.00 80.25 125 LYS A N 1
ATOM 967 C CA . LYS A 1 125 ? 10.111 12.574 -32.766 1.00 80.25 125 LYS A CA 1
ATOM 968 C C . LYS A 1 125 ? 10.266 13.936 -33.446 1.00 80.25 125 LYS A C 1
ATOM 970 O O . LYS A 1 125 ? 10.117 14.016 -34.661 1.00 80.25 125 LYS A O 1
ATOM 975 N N . GLU A 1 126 ? 10.500 15.001 -32.682 1.00 81.06 126 GLU A N 1
ATOM 976 C CA . GLU A 1 126 ? 10.522 16.379 -33.195 1.00 81.06 126 GLU A CA 1
ATOM 977 C C . GLU A 1 126 ? 11.938 16.862 -33.528 1.00 81.06 126 GLU A C 1
ATOM 979 O O . GLU A 1 126 ? 12.102 17.888 -34.185 1.00 81.06 126 GLU A O 1
ATOM 984 N N . ASN A 1 127 ? 12.965 16.129 -33.094 1.00 82.25 127 ASN A N 1
ATOM 985 C CA . ASN A 1 127 ? 14.357 16.494 -33.304 1.00 82.25 127 ASN A CA 1
ATOM 986 C C . ASN A 1 127 ? 14.885 16.005 -34.672 1.00 82.25 127 ASN A C 1
ATOM 988 O O . ASN A 1 127 ? 15.063 14.798 -34.848 1.00 82.25 127 ASN A O 1
ATOM 992 N N . PRO A 1 128 ? 15.198 16.911 -35.620 1.00 78.00 128 PRO A N 1
ATOM 993 C CA . PRO A 1 128 ? 15.678 16.547 -36.954 1.00 78.00 128 PRO A CA 1
ATOM 994 C C . PRO A 1 128 ? 17.111 15.989 -36.973 1.00 78.00 128 PRO A C 1
ATOM 996 O O . PRO A 1 128 ? 17.497 15.376 -37.964 1.00 78.00 128 PRO A O 1
ATOM 999 N N . ASP A 1 129 ? 17.891 16.170 -35.902 1.00 83.50 129 ASP A N 1
ATOM 1000 C CA . ASP A 1 129 ? 19.262 15.654 -35.796 1.00 83.50 129 ASP A CA 1
ATOM 1001 C C . ASP A 1 129 ? 19.314 14.197 -35.288 1.00 83.50 129 ASP A C 1
ATOM 1003 O O . ASP A 1 129 ? 20.387 13.591 -35.238 1.00 83.50 129 ASP A O 1
ATOM 1007 N N . LYS A 1 130 ? 18.172 13.618 -34.883 1.00 80.44 130 LYS A N 1
ATOM 1008 C CA . LYS A 1 130 ? 18.078 12.236 -34.392 1.00 80.44 130 LYS A CA 1
ATOM 1009 C C . LYS A 1 130 ? 17.517 11.316 -35.470 1.00 80.44 130 LYS A C 1
ATOM 1011 O O . LYS A 1 130 ? 16.327 11.341 -35.766 1.00 80.44 130 LYS A O 1
ATOM 1016 N N . ASP A 1 131 ? 18.371 10.445 -35.991 1.00 82.75 131 ASP A N 1
ATOM 1017 C CA . ASP A 1 131 ? 17.946 9.337 -36.842 1.00 82.75 131 ASP A CA 1
ATOM 1018 C C . ASP A 1 131 ? 17.339 8.217 -35.977 1.00 82.75 131 ASP A C 1
ATOM 1020 O O . ASP A 1 131 ? 18.051 7.498 -35.272 1.00 82.75 131 ASP A O 1
ATOM 1024 N N . LEU A 1 132 ? 16.008 8.110 -35.987 1.00 78.56 132 LEU A N 1
ATOM 1025 C CA . LEU A 1 132 ? 15.269 7.115 -35.206 1.00 78.56 132 LEU A CA 1
ATOM 1026 C C . LEU A 1 132 ? 15.477 5.688 -35.726 1.00 78.56 132 LEU A C 1
ATOM 1028 O O . LEU A 1 132 ? 15.482 4.762 -34.920 1.00 78.56 132 LEU A O 1
ATOM 1032 N N . ASP A 1 133 ? 15.686 5.513 -37.033 1.00 80.00 133 ASP A N 1
ATOM 1033 C CA . ASP A 1 133 ? 15.829 4.191 -37.650 1.00 80.00 133 ASP A CA 1
ATOM 1034 C C . ASP A 1 133 ? 17.191 3.573 -37.305 1.00 80.00 133 ASP A C 1
ATOM 1036 O O . ASP A 1 133 ? 17.297 2.374 -37.052 1.00 80.00 133 ASP A O 1
ATOM 1040 N N . ALA A 1 134 ? 18.239 4.398 -37.217 1.00 81.94 134 ALA A N 1
ATOM 1041 C CA . ALA A 1 134 ? 19.561 3.964 -36.763 1.00 81.94 134 ALA A CA 1
ATOM 1042 C C . ALA A 1 134 ? 19.615 3.634 -35.257 1.00 81.94 134 ALA A C 1
ATOM 1044 O O . ALA A 1 134 ? 20.509 2.910 -34.812 1.00 81.94 134 ALA A O 1
ATOM 1045 N N . LEU A 1 135 ? 18.689 4.188 -34.468 1.00 79.56 135 LEU A N 1
ATOM 1046 C CA . LEU A 1 135 ? 18.608 4.004 -33.016 1.00 79.56 135 LEU A CA 1
ATOM 1047 C C . LEU A 1 135 ? 17.642 2.883 -32.598 1.00 79.56 135 LEU A C 1
ATOM 1049 O O . LEU A 1 135 ? 17.602 2.541 -31.413 1.00 79.56 135 LEU A O 1
ATOM 1053 N N . ASP A 1 136 ? 16.892 2.299 -33.536 1.00 80.12 136 ASP A N 1
ATOM 1054 C CA . ASP A 1 136 ? 16.016 1.162 -33.267 1.00 80.12 136 ASP A CA 1
ATOM 1055 C C . ASP A 1 136 ? 16.841 -0.130 -33.149 1.00 80.12 136 ASP A C 1
ATOM 1057 O O . ASP A 1 136 ? 17.401 -0.649 -34.117 1.00 80.12 136 ASP A O 1
ATOM 1061 N N . ILE A 1 137 ? 16.966 -0.644 -31.923 1.00 82.69 137 ILE A N 1
ATOM 1062 C CA . ILE A 1 137 ? 17.714 -1.871 -31.638 1.00 82.69 137 ILE A CA 1
ATOM 1063 C C . ILE A 1 137 ? 16.718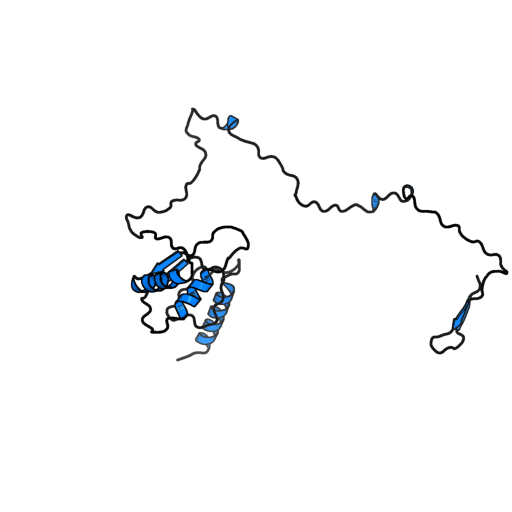 -3.036 -31.619 1.00 82.69 137 ILE A C 1
ATOM 1065 O O . ILE A 1 137 ? 15.937 -3.149 -30.666 1.00 82.69 137 ILE A O 1
ATOM 1069 N N . PRO A 1 138 ? 16.752 -3.955 -32.604 1.00 81.44 138 PRO A N 1
ATOM 1070 C CA . PRO A 1 138 ? 15.844 -5.090 -32.616 1.00 81.44 138 PRO A CA 1
ATOM 1071 C C . PRO A 1 138 ? 16.135 -6.008 -31.425 1.00 81.44 138 PRO A C 1
ATOM 1073 O O . PRO A 1 138 ? 17.257 -6.483 -31.232 1.00 81.44 138 PRO A O 1
ATOM 1076 N N . VAL A 1 139 ? 15.106 -6.290 -30.625 1.00 82.88 139 VAL A N 1
ATOM 1077 C CA . VAL A 1 139 ? 15.217 -7.242 -29.516 1.00 82.88 139 VAL A CA 1
ATOM 1078 C C . VAL A 1 139 ? 15.402 -8.650 -30.095 1.00 82.88 139 VAL A C 1
ATOM 1080 O O . VAL A 1 139 ? 14.563 -9.098 -30.884 1.00 82.88 139 VAL A O 1
ATOM 1083 N N . PRO A 1 140 ? 16.460 -9.388 -29.714 1.00 83.38 140 PRO A N 1
ATOM 1084 C CA . PRO A 1 140 ? 16.657 -10.743 -30.203 1.00 83.38 140 PRO A CA 1
ATOM 1085 C C . PRO A 1 140 ? 15.545 -11.651 -29.678 1.00 83.38 140 PRO A C 1
ATOM 1087 O O . PRO A 1 140 ? 15.249 -11.675 -28.481 1.00 83.38 140 PRO A O 1
ATOM 1090 N N . GLN A 1 141 ? 14.942 -12.439 -30.568 1.00 80.69 141 GLN A N 1
ATOM 1091 C CA . GLN A 1 141 ? 14.003 -13.473 -30.149 1.00 80.69 141 GLN A CA 1
ATOM 1092 C C . GLN A 1 141 ? 14.753 -14.537 -29.345 1.00 80.69 141 GLN A C 1
ATOM 1094 O O . GLN A 1 141 ? 15.577 -15.282 -29.875 1.00 80.69 141 GLN A O 1
ATOM 1099 N N . MET A 1 142 ? 14.477 -14.591 -28.044 1.00 81.00 142 MET A N 1
ATOM 1100 C CA . MET A 1 142 ? 15.045 -15.597 -27.155 1.00 81.00 142 MET A CA 1
ATOM 1101 C C . MET A 1 142 ? 14.266 -16.906 -27.255 1.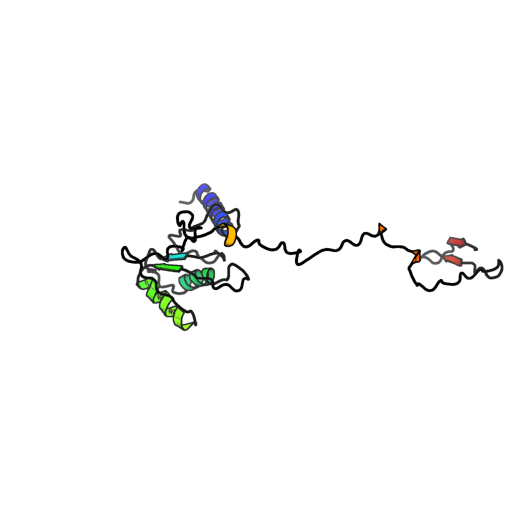00 81.00 142 MET A C 1
ATOM 1103 O O . MET A 1 142 ? 13.036 -16.912 -27.331 1.00 81.00 142 MET A O 1
ATOM 1107 N N . SER A 1 143 ? 14.977 -18.030 -27.194 1.00 78.81 143 SER A N 1
ATOM 1108 C CA . SER A 1 143 ? 14.336 -19.322 -26.976 1.00 78.81 143 SER A CA 1
ATOM 1109 C C . SER A 1 143 ? 13.796 -19.407 -25.538 1.00 78.81 143 SER A C 1
ATOM 1111 O O . SER A 1 143 ? 14.397 -18.852 -24.611 1.00 78.81 143 SER A O 1
ATOM 1113 N N . PRO A 1 144 ? 12.662 -20.092 -25.309 1.00 78.12 144 PRO A N 1
ATOM 1114 C CA . PRO A 1 144 ? 12.137 -20.299 -23.966 1.00 78.12 144 PRO A CA 1
ATOM 1115 C C . PRO A 1 144 ? 13.182 -20.965 -23.065 1.00 78.12 144 PRO A C 1
ATOM 1117 O O . PRO A 1 144 ? 13.745 -21.999 -23.420 1.00 78.12 144 PRO A O 1
ATOM 1120 N N . ARG A 1 145 ? 13.397 -20.415 -21.863 1.00 73.06 145 ARG A N 1
ATOM 1121 C CA . ARG A 1 145 ? 14.335 -20.974 -20.869 1.00 73.06 145 ARG A CA 1
ATOM 1122 C C . ARG A 1 145 ? 13.990 -22.414 -20.471 1.00 73.06 145 ARG A C 1
ATOM 1124 O O . ARG A 1 145 ? 14.868 -23.170 -20.070 1.00 73.06 145 ARG A O 1
ATOM 1131 N N . ILE A 1 146 ? 12.712 -22.779 -20.554 1.00 71.75 146 ILE A N 1
ATOM 1132 C CA . ILE A 1 146 ? 12.205 -24.112 -20.236 1.00 71.75 146 ILE A CA 1
ATOM 1133 C C . ILE A 1 146 ? 11.493 -24.635 -21.480 1.00 71.75 146 ILE A C 1
ATOM 1135 O O . ILE A 1 146 ? 10.392 -24.194 -21.805 1.00 71.75 146 ILE A O 1
ATOM 1139 N N . CYS A 1 147 ? 12.123 -25.580 -22.174 1.00 67.69 147 CYS A N 1
ATOM 1140 C CA . CYS A 1 147 ? 11.496 -26.343 -23.244 1.00 67.69 147 CYS A CA 1
ATOM 1141 C C . CYS A 1 147 ? 11.132 -27.726 -22.697 1.00 67.69 147 CYS A C 1
ATOM 1143 O O . CYS A 1 147 ? 11.989 -28.443 -22.178 1.00 67.69 147 CYS A O 1
ATOM 1145 N N . ARG A 1 148 ? 9.853 -28.103 -22.771 1.00 68.44 148 ARG A N 1
ATOM 1146 C CA . ARG A 1 148 ? 9.415 -29.454 -22.411 1.00 68.44 148 ARG A CA 1
ATOM 1147 C C . ARG A 1 148 ? 9.523 -30.319 -23.660 1.00 68.44 148 ARG A C 1
ATOM 1149 O O . ARG A 1 148 ? 8.651 -30.271 -24.522 1.00 68.44 148 ARG A O 1
ATOM 1156 N N . GLU A 1 149 ? 10.606 -31.082 -23.774 1.00 64.19 149 GLU A N 1
ATOM 1157 C CA . GLU A 1 149 ? 10.752 -32.058 -24.853 1.00 64.19 149 GLU A CA 1
ATOM 1158 C C . GLU A 1 149 ? 9.770 -33.212 -24.640 1.00 64.19 149 GLU A C 1
ATOM 1160 O O . GLU A 1 149 ? 10.030 -34.164 -23.902 1.00 64.19 149 GLU A O 1
ATOM 1165 N N . PHE A 1 150 ? 8.632 -33.157 -25.323 1.00 64.50 150 PHE A N 1
ATOM 1166 C CA . PHE A 1 150 ? 7.824 -34.345 -25.554 1.00 64.50 150 PHE A CA 1
ATOM 1167 C C . PHE A 1 150 ? 8.538 -35.172 -26.624 1.00 64.50 150 PHE A C 1
ATOM 1169 O O . PHE A 1 150 ? 8.258 -35.032 -27.814 1.00 64.50 150 PHE A O 1
ATOM 1176 N N . LYS A 1 151 ? 9.515 -36.000 -26.231 1.00 64.50 151 LYS A N 1
ATOM 1177 C CA . LYS A 1 151 ? 10.087 -36.989 -27.155 1.00 64.50 151 LYS A CA 1
ATOM 1178 C C . LYS A 1 151 ? 8.944 -37.886 -27.621 1.00 64.50 151 LYS A C 1
ATOM 1180 O O . LYS A 1 151 ? 8.421 -38.685 -26.847 1.00 64.50 151 LYS A O 1
ATOM 1185 N N . SER A 1 152 ? 8.514 -37.692 -28.865 1.00 63.34 152 SER A N 1
ATOM 1186 C CA . SER A 1 152 ? 7.438 -38.472 -29.464 1.00 63.34 152 SER A CA 1
ATOM 1187 C C . SER A 1 152 ? 7.876 -39.932 -29.516 1.00 63.34 152 SER A C 1
ATOM 1189 O O . SER A 1 152 ? 8.859 -40.261 -30.182 1.00 63.34 152 SER A O 1
ATOM 1191 N N . LEU A 1 153 ? 7.157 -40.808 -28.805 1.00 66.38 153 LEU A N 1
ATOM 1192 C CA . LEU A 1 153 ? 7.439 -42.248 -28.755 1.00 66.38 153 LEU A CA 1
ATOM 1193 C C . LEU A 1 153 ? 7.454 -42.881 -30.160 1.00 66.38 153 LEU A C 1
ATOM 1195 O O . LEU A 1 153 ? 8.112 -43.893 -30.366 1.00 66.38 153 LEU A O 1
ATOM 1199 N N . ALA A 1 154 ? 6.794 -42.251 -31.139 1.00 71.31 154 ALA A N 1
ATOM 1200 C CA . ALA A 1 154 ? 6.768 -42.679 -32.537 1.00 71.31 154 ALA A CA 1
ATOM 1201 C C . ALA A 1 154 ? 8.127 -42.573 -33.260 1.00 71.31 154 ALA A C 1
ATOM 1203 O O . ALA A 1 154 ? 8.316 -43.214 -34.288 1.00 71.31 154 ALA A O 1
ATOM 1204 N N . LEU A 1 155 ? 9.076 -41.782 -32.743 1.00 72.38 155 LEU A N 1
ATOM 1205 C CA . LEU A 1 155 ? 10.428 -41.651 -33.309 1.00 72.38 155 LEU A CA 1
ATOM 1206 C C . LEU A 1 155 ? 11.422 -42.667 -32.720 1.00 72.38 155 LEU A C 1
ATOM 1208 O O . LEU A 1 155 ? 12.597 -42.672 -33.092 1.00 72.38 155 LEU A O 1
ATOM 1212 N N . ILE A 1 156 ? 10.978 -43.503 -31.777 1.00 73.88 156 ILE A N 1
ATOM 1213 C CA . ILE A 1 156 ? 11.821 -44.510 -31.138 1.00 73.88 156 ILE A CA 1
ATOM 1214 C C . ILE A 1 156 ? 11.935 -45.721 -32.066 1.00 73.88 156 ILE A C 1
ATOM 1216 O O . ILE A 1 156 ? 10.995 -46.487 -32.252 1.00 73.88 156 ILE A O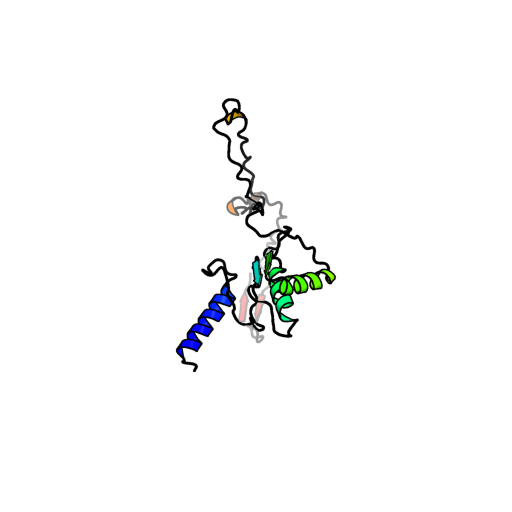 1
ATOM 1220 N N . ASP A 1 157 ? 13.124 -45.905 -32.627 1.00 75.81 157 ASP A N 1
ATOM 1221 C CA . ASP A 1 157 ? 13.441 -47.032 -33.496 1.00 75.81 157 ASP A CA 1
ATOM 1222 C C . ASP A 1 157 ? 13.919 -48.232 -32.664 1.00 75.81 157 ASP A C 1
ATOM 1224 O O . ASP A 1 157 ? 15.042 -48.256 -32.150 1.00 75.81 157 ASP A O 1
ATOM 1228 N N . ILE A 1 158 ? 13.048 -49.235 -32.533 1.00 75.75 158 ILE A N 1
ATOM 1229 C CA . ILE A 1 158 ? 13.268 -50.455 -31.739 1.00 75.75 158 ILE A CA 1
ATOM 1230 C C . ILE A 1 158 ? 14.493 -51.240 -32.251 1.00 75.75 158 ILE A C 1
ATOM 1232 O O . ILE A 1 158 ? 15.141 -51.961 -31.493 1.00 75.75 158 ILE A O 1
ATOM 1236 N N . THR A 1 159 ? 14.878 -51.059 -33.519 1.00 77.00 159 THR A N 1
ATOM 1237 C CA . THR A 1 159 ? 16.010 -51.777 -34.122 1.00 77.00 159 THR A CA 1
ATOM 1238 C C . THR A 1 159 ? 17.378 -51.244 -33.691 1.00 77.00 159 THR A C 1
ATOM 1240 O O . THR A 1 159 ? 18.363 -51.980 -33.740 1.00 77.00 159 THR A O 1
ATOM 1243 N N . LYS A 1 160 ? 17.454 -49.994 -33.211 1.00 78.94 160 LYS A N 1
ATOM 1244 C CA . LYS A 1 160 ? 18.703 -49.383 -32.722 1.00 78.94 160 LYS A CA 1
ATOM 1245 C C . LYS A 1 160 ? 19.038 -49.755 -31.279 1.00 78.94 160 LYS A C 1
ATOM 1247 O O . LYS A 1 160 ? 20.120 -49.408 -30.799 1.00 78.94 160 LYS A O 1
ATOM 1252 N N . PHE A 1 161 ? 18.137 -50.438 -30.575 1.00 75.38 161 PHE A N 1
ATOM 1253 C CA . PHE A 1 161 ? 18.392 -50.859 -29.205 1.00 75.38 161 PHE A CA 1
ATOM 1254 C C . PHE A 1 161 ? 19.461 -51.952 -29.186 1.00 75.38 161 PHE A C 1
ATOM 1256 O O . PHE A 1 161 ? 19.256 -53.064 -29.667 1.00 75.38 161 PHE A O 1
ATOM 1263 N N . LYS A 1 162 ? 20.609 -51.641 -28.581 1.00 78.38 162 LYS A N 1
ATOM 1264 C CA . LYS A 1 162 ? 21.728 -52.570 -28.366 1.00 78.38 162 LYS A CA 1
ATOM 1265 C C . LYS A 1 162 ? 21.496 -53.467 -27.143 1.00 78.38 162 LYS A C 1
ATOM 1267 O O . LYS A 1 162 ? 22.400 -53.656 -26.337 1.00 78.38 162 LYS A O 1
ATOM 1272 N N . ASN A 1 163 ? 20.276 -53.960 -26.964 1.00 78.69 163 ASN A N 1
ATOM 1273 C CA . ASN A 1 163 ? 19.957 -54.832 -25.839 1.00 78.69 163 ASN A CA 1
ATOM 1274 C C . ASN A 1 163 ? 20.438 -56.256 -26.144 1.00 78.69 163 ASN A C 1
ATOM 1276 O O . ASN A 1 163 ? 20.298 -56.732 -27.275 1.00 78.69 163 ASN A O 1
ATOM 1280 N N . GLU A 1 164 ? 20.985 -56.944 -25.142 1.00 78.31 164 GLU A N 1
ATOM 1281 C CA . GLU A 1 164 ? 21.364 -58.350 -25.283 1.00 78.31 164 GLU A CA 1
ATOM 1282 C C . GLU A 1 164 ? 20.117 -59.206 -25.528 1.00 78.31 164 GLU A C 1
ATOM 1284 O O . GLU A 1 164 ? 19.154 -59.190 -24.758 1.00 78.31 164 GLU A O 1
ATOM 1289 N N . LYS A 1 165 ? 20.111 -59.943 -26.643 1.00 73.12 165 LYS A N 1
ATOM 1290 C CA . LYS A 1 165 ? 19.002 -60.834 -26.989 1.00 73.12 165 LYS A CA 1
ATOM 1291 C C . LYS A 1 165 ? 19.077 -62.075 -26.106 1.00 73.12 165 LYS A C 1
ATOM 1293 O O . LYS A 1 165 ? 20.018 -62.856 -26.219 1.00 73.12 165 LYS A O 1
ATOM 1298 N N . VAL A 1 166 ? 18.066 -62.271 -25.263 1.00 78.88 166 VAL A N 1
ATOM 1299 C CA . VAL A 1 166 ? 17.933 -63.485 -24.450 1.00 78.88 166 VAL A CA 1
ATOM 1300 C C . VAL A 1 166 ? 17.711 -64.686 -25.369 1.00 78.88 166 VAL A C 1
ATOM 1302 O O . VAL A 1 166 ? 16.845 -64.668 -26.247 1.00 78.88 166 VAL A O 1
ATOM 1305 N N . THR A 1 167 ? 18.491 -65.743 -25.167 1.00 75.88 167 THR A N 1
ATOM 1306 C CA . THR A 1 167 ? 18.315 -67.015 -25.864 1.00 75.88 167 THR A CA 1
ATOM 1307 C C . THR A 1 167 ? 17.053 -67.710 -25.361 1.00 75.88 167 THR A C 1
ATOM 1309 O O . THR A 1 167 ? 16.921 -68.042 -24.184 1.00 75.88 167 THR A O 1
ATOM 1312 N N . GLN A 1 168 ? 16.101 -67.930 -26.269 1.00 67.56 168 GLN A N 1
ATOM 1313 C CA . GLN A 1 168 ? 14.896 -68.695 -25.965 1.00 67.56 168 GLN A CA 1
ATOM 1314 C C . GLN A 1 168 ? 15.283 -70.160 -25.745 1.00 67.56 168 GLN A C 1
ATOM 1316 O O . GLN A 1 168 ? 15.783 -70.819 -26.659 1.00 67.56 168 GLN A O 1
ATOM 1321 N N . LYS A 1 169 ? 15.062 -70.673 -24.533 1.00 72.00 169 LYS A N 1
ATOM 1322 C CA . LYS A 1 169 ? 15.209 -72.101 -24.246 1.00 72.00 169 LYS A CA 1
ATOM 1323 C C . LYS A 1 169 ? 14.011 -72.832 -24.848 1.00 72.00 169 LYS A C 1
ATOM 1325 O O . LYS A 1 169 ? 12.878 -72.580 -24.451 1.00 72.00 169 LYS A O 1
ATOM 1330 N N . LYS A 1 170 ? 14.262 -73.692 -25.836 1.00 64.62 170 LYS A N 1
ATOM 1331 C CA . LYS A 1 170 ? 13.266 -74.635 -26.353 1.00 64.62 170 LYS A CA 1
ATOM 1332 C C . LYS A 1 170 ? 13.354 -75.897 -25.506 1.00 64.62 170 LYS A C 1
ATOM 1334 O O . LYS A 1 170 ? 14.417 -76.506 -25.466 1.00 64.62 170 LYS A O 1
ATOM 1339 N N . PHE A 1 171 ? 12.268 -76.241 -24.830 1.00 66.88 171 PHE A N 1
ATOM 1340 C CA . PHE A 1 171 ? 12.161 -77.452 -24.021 1.00 66.88 171 PHE A CA 1
ATOM 1341 C C . PHE A 1 171 ? 11.459 -78.538 -24.840 1.00 66.88 171 PHE A C 1
ATOM 1343 O O . PHE A 1 171 ? 10.564 -78.231 -25.628 1.00 66.88 171 PHE A O 1
ATOM 1350 N N . ASN A 1 172 ? 11.906 -79.786 -24.703 1.00 69.69 172 ASN A N 1
ATOM 1351 C CA . ASN A 1 172 ? 11.275 -80.939 -25.347 1.00 69.69 172 ASN A CA 1
ATOM 1352 C C . ASN A 1 172 ? 10.131 -81.475 -24.463 1.00 69.69 172 ASN A C 1
ATOM 1354 O O . ASN A 1 172 ? 10.113 -81.191 -23.267 1.00 69.69 172 ASN A O 1
ATOM 1358 N N . GLY A 1 173 ? 9.216 -82.275 -25.025 1.00 63.47 173 GLY A N 1
ATOM 1359 C CA . GLY A 1 173 ? 8.000 -82.773 -24.349 1.00 63.47 173 GLY A CA 1
ATOM 1360 C C . GLY A 1 173 ? 8.197 -83.416 -22.965 1.00 63.47 173 GLY A C 1
ATOM 1361 O O . GLY A 1 173 ? 7.299 -83.375 -22.135 1.00 63.47 173 GLY A O 1
ATOM 1362 N N . GLU A 1 174 ? 9.377 -83.982 -22.699 1.00 62.19 174 GLU A N 1
ATOM 1363 C CA . GLU A 1 174 ? 9.714 -84.655 -21.434 1.00 62.19 174 GLU A CA 1
ATOM 1364 C C . GLU A 1 174 ? 10.330 -83.718 -20.373 1.00 62.19 174 GLU A C 1
ATOM 1366 O O . GLU A 1 174 ? 10.383 -84.067 -19.197 1.00 62.19 174 GLU A O 1
ATOM 1371 N N . GLU A 1 175 ? 10.788 -82.520 -20.759 1.00 58.66 175 GLU A N 1
ATOM 1372 C CA . GLU A 1 175 ? 11.362 -81.510 -19.846 1.00 58.66 175 GLU A CA 1
ATOM 1373 C C . GLU A 1 175 ? 10.337 -80.457 -19.397 1.00 58.66 175 GLU A C 1
ATOM 1375 O O . GLU A 1 175 ? 10.650 -79.559 -18.604 1.00 58.66 175 GLU A O 1
ATOM 1380 N N . LEU A 1 176 ? 9.113 -80.545 -19.919 1.00 61.31 176 LEU A N 1
ATOM 1381 C CA . LEU A 1 176 ? 8.029 -79.626 -19.616 1.00 61.31 176 LEU A CA 1
ATOM 1382 C C . LEU A 1 176 ? 7.479 -79.968 -18.236 1.00 61.31 176 LEU A C 1
ATOM 1384 O O . LEU A 1 176 ? 6.856 -81.000 -18.002 1.00 61.31 176 LEU A O 1
ATOM 1388 N N . LYS A 1 177 ? 7.794 -79.096 -17.281 1.00 64.56 177 LYS A N 1
ATOM 1389 C CA . LYS A 1 177 ? 7.349 -79.244 -15.901 1.00 64.56 177 LYS A CA 1
ATOM 1390 C C . LYS A 1 177 ? 5.843 -79.040 -15.840 1.00 64.56 177 LYS A C 1
ATOM 1392 O O . LYS A 1 177 ? 5.341 -77.984 -16.218 1.00 64.56 177 LYS A O 1
ATOM 1397 N N . GLU A 1 178 ? 5.159 -80.039 -15.311 1.00 64.81 178 GLU A N 1
ATOM 1398 C CA . GLU A 1 178 ? 3.751 -79.968 -14.965 1.00 64.81 178 GLU A CA 1
ATOM 1399 C C . GLU A 1 178 ? 3.566 -78.953 -13.823 1.00 64.81 178 GLU A C 1
ATOM 1401 O O . GLU A 1 178 ? 4.132 -79.117 -12.738 1.00 64.81 178 GLU A O 1
ATOM 1406 N N . ILE A 1 179 ? 2.830 -77.864 -14.073 1.00 62.53 179 ILE A N 1
ATOM 1407 C CA . ILE A 1 179 ? 2.468 -76.910 -13.020 1.00 62.53 179 ILE A CA 1
ATOM 1408 C C . ILE A 1 179 ? 1.065 -77.267 -12.543 1.00 62.53 179 ILE A C 1
ATOM 1410 O O . ILE A 1 179 ? 0.078 -77.074 -13.258 1.00 62.53 179 ILE A O 1
ATOM 1414 N N . VAL A 1 180 ? 0.998 -77.787 -11.320 1.00 68.62 180 VAL A N 1
ATOM 1415 C CA . VAL A 1 180 ? -0.254 -78.032 -10.606 1.00 68.62 180 VAL A CA 1
ATOM 1416 C C . VAL A 1 180 ? -0.648 -76.744 -9.888 1.00 68.62 180 VAL A C 1
ATOM 1418 O O . VAL A 1 180 ? 0.097 -76.255 -9.037 1.00 68.62 180 VAL A O 1
ATOM 1421 N N . PHE A 1 181 ? -1.799 -76.178 -10.249 1.00 63.75 181 PHE A N 1
ATOM 1422 C CA . PHE A 1 181 ? -2.343 -75.005 -9.577 1.00 63.75 181 PHE A CA 1
ATOM 1423 C C . PHE A 1 181 ? -3.280 -75.454 -8.456 1.00 63.75 181 PHE A C 1
ATOM 1425 O O . PHE A 1 181 ? -4.293 -76.113 -8.705 1.00 63.75 181 PHE A O 1
ATOM 1432 N N . ASN A 1 182 ? -2.937 -75.068 -7.228 1.00 73.50 182 ASN A N 1
ATOM 1433 C CA . ASN A 1 182 ? -3.783 -75.247 -6.052 1.00 73.50 182 ASN A CA 1
ATOM 1434 C C . ASN A 1 182 ? -4.466 -73.919 -5.710 1.00 73.50 182 ASN A C 1
ATOM 1436 O O . ASN A 1 182 ? -3.881 -72.852 -5.922 1.00 73.50 182 ASN A O 1
ATOM 1440 N N . ASP A 1 183 ? -5.690 -73.989 -5.192 1.00 71.94 183 ASP A N 1
ATOM 1441 C CA . ASP A 1 183 ? -6.423 -72.818 -4.703 1.00 71.94 183 ASP A CA 1
ATOM 1442 C C . ASP A 1 183 ? -5.818 -72.297 -3.381 1.00 71.94 183 ASP A C 1
ATOM 1444 O O . ASP A 1 183 ? -4.994 -72.963 -2.749 1.00 71.94 183 ASP A O 1
ATOM 1448 N N . ILE A 1 184 ? -6.230 -71.105 -2.945 1.00 71.75 184 ILE A N 1
ATOM 1449 C CA . ILE A 1 184 ? -5.791 -70.451 -1.700 1.00 71.75 184 ILE A CA 1
ATOM 1450 C C . ILE A 1 184 ? -6.037 -71.335 -0.465 1.00 71.75 184 ILE A C 1
ATOM 1452 O O . ILE A 1 184 ? -5.269 -71.263 0.495 1.00 71.75 184 ILE A O 1
ATOM 1456 N N . ASP A 1 185 ? -7.041 -72.211 -0.524 1.00 73.75 185 ASP A N 1
ATOM 1457 C CA . ASP A 1 185 ? -7.381 -73.159 0.542 1.00 73.75 185 ASP A CA 1
ATOM 1458 C C . ASP A 1 185 ? -6.619 -74.501 0.447 1.00 73.75 185 ASP A C 1
ATOM 1460 O O . ASP A 1 185 ? -6.760 -75.363 1.312 1.00 73.75 185 ASP A O 1
ATOM 1464 N N . GLY A 1 186 ? -5.758 -74.673 -0.565 1.00 66.69 186 GLY A N 1
ATOM 1465 C CA . GLY A 1 186 ? -4.871 -75.831 -0.730 1.00 66.69 186 GLY A CA 1
ATOM 1466 C C . GLY A 1 186 ? -5.439 -76.992 -1.552 1.00 66.69 186 GLY A C 1
ATOM 1467 O O . GLY A 1 186 ? -4.706 -77.948 -1.814 1.00 66.69 186 GLY A O 1
ATOM 1468 N N . ASP A 1 187 ? -6.692 -76.904 -1.999 1.00 68.88 187 ASP A N 1
ATOM 1469 C CA . ASP A 1 187 ? -7.327 -77.921 -2.839 1.00 68.88 187 ASP A CA 1
ATOM 1470 C C . ASP A 1 187 ? -6.909 -77.814 -4.318 1.00 68.88 187 ASP A C 1
ATOM 1472 O O . ASP A 1 187 ? -6.589 -76.740 -4.840 1.00 68.88 187 ASP A O 1
ATOM 1476 N N . PHE A 1 188 ? -6.896 -78.961 -5.002 1.00 73.81 188 PHE A N 1
ATOM 1477 C CA . PHE A 1 188 ? -6.488 -79.083 -6.404 1.00 73.81 188 PHE A CA 1
ATOM 1478 C C . PHE A 1 188 ? -7.468 -78.353 -7.335 1.00 73.81 188 PHE A C 1
ATOM 1480 O O . PHE A 1 188 ? -8.652 -78.691 -7.369 1.00 73.81 188 PHE A O 1
ATOM 1487 N N . SER A 1 189 ? -6.973 -77.398 -8.133 1.00 71.00 189 SER A N 1
ATOM 1488 C CA . SER A 1 189 ? -7.793 -76.674 -9.114 1.00 71.00 189 SER A CA 1
ATOM 1489 C C . SER A 1 189 ? -7.702 -77.312 -10.501 1.00 71.00 189 SER A C 1
ATOM 1491 O O . SER A 1 189 ? -8.685 -77.851 -11.005 1.00 71.00 189 SER A O 1
ATOM 1493 N N . HIS A 1 190 ? -6.528 -77.252 -11.134 1.00 70.44 190 HIS A N 1
ATOM 1494 C CA . HIS A 1 190 ? -6.277 -77.868 -12.437 1.00 70.44 190 HIS A CA 1
ATOM 1495 C C . HIS A 1 190 ? -4.780 -77.904 -12.756 1.00 70.44 190 HIS A C 1
ATOM 1497 O O . HIS A 1 190 ? -3.976 -77.159 -12.187 1.00 70.44 190 HIS A O 1
ATOM 1503 N N . THR A 1 191 ? -4.423 -78.744 -13.725 1.00 67.50 191 THR A N 1
ATOM 1504 C CA . THR A 1 191 ? -3.049 -78.883 -14.198 1.00 67.50 191 THR A CA 1
ATOM 1505 C C . THR A 1 191 ? -2.913 -78.414 -15.638 1.00 67.50 191 THR A C 1
ATOM 1507 O O . THR A 1 191 ? -3.716 -78.790 -16.492 1.00 67.50 191 THR A O 1
ATOM 1510 N N . THR A 1 192 ? -1.877 -77.618 -15.912 1.00 59.44 192 THR A N 1
ATOM 1511 C CA . THR A 1 192 ? -1.505 -77.222 -17.277 1.00 59.44 192 THR A CA 1
ATOM 1512 C C . THR A 1 192 ? -0.139 -77.811 -17.620 1.00 59.44 192 THR A C 1
ATOM 1514 O O . THR A 1 192 ? 0.851 -77.515 -16.947 1.00 59.44 192 THR A O 1
ATOM 1517 N N . ALA A 1 193 ? -0.091 -78.637 -18.667 1.00 59.91 193 ALA A N 1
ATOM 1518 C CA . ALA A 1 193 ? 1.150 -79.074 -19.298 1.00 59.91 193 ALA A CA 1
ATOM 1519 C C . ALA A 1 193 ? 1.507 -78.109 -20.439 1.00 59.91 193 ALA A C 1
ATOM 1521 O O . ALA A 1 193 ? 0.613 -77.643 -21.151 1.00 59.91 193 ALA A O 1
ATOM 1522 N N . PHE A 1 194 ? 2.794 -77.805 -20.593 1.00 60.50 194 PHE A N 1
ATOM 1523 C CA . PHE A 1 194 ? 3.325 -77.099 -21.762 1.00 60.50 194 PHE A CA 1
ATOM 1524 C C . PHE A 1 194 ? 3.943 -78.093 -22.737 1.00 60.50 194 PHE A C 1
ATOM 1526 O O . PHE A 1 194 ? 4.336 -79.181 -22.265 1.00 60.50 194 PHE A O 1
#

Sequence (194 aa):
ASSKKDKEELEALRKAADEIDKDHSPYKAVVSVLMLREGWDVRNVTAIVGLRPFGADSKILPEQTIGRGLRKMFSLDMPEKLVVVGTPSFLEFVESLKTEGVEFQYSPMGKDSKGKSTIIVEVDKENPDKDLDALDIPVPQMSPRICREFKSLALIDITKFKNEKVTQKKFNGEELKEIVFNDIDGDFSHTTAF

Radius of gyration: 36.99 Å; chains: 1; bounding box: 53×108×64 Å

pLDDT: mean 71.91, std 9.11, range [40.22, 84.75]